Protein AF-A0A0N4XNB6-F1 (afdb_monomer_lite)

Structure (mmCIF, N/CA/C/O backbone):
data_AF-A0A0N4XNB6-F1
#
_entry.id   AF-A0A0N4XNB6-F1
#
loop_
_atom_site.group_PDB
_atom_site.id
_atom_site.type_symbol
_atom_site.label_atom_id
_atom_site.label_alt_id
_atom_site.label_comp_id
_atom_site.label_asym_id
_atom_site.label_entity_id
_atom_site.label_seq_id
_atom_site.pdbx_PDB_ins_code
_atom_site.Cartn_x
_atom_site.Cartn_y
_atom_site.Cartn_z
_atom_site.occupancy
_atom_site.B_iso_or_equiv
_atom_site.auth_seq_id
_atom_site.auth_comp_id
_atom_site.auth_asym_id
_atom_site.auth_atom_id
_atom_site.pdbx_PDB_model_num
ATOM 1 N N . MET A 1 1 ? 17.499 -12.497 -20.106 1.00 40.12 1 MET A N 1
ATOM 2 C CA . MET A 1 1 ? 17.533 -11.781 -21.395 1.00 40.12 1 MET A CA 1
ATOM 3 C C . MET A 1 1 ? 18.424 -10.561 -21.246 1.00 40.12 1 MET A C 1
ATOM 5 O O . MET A 1 1 ? 18.081 -9.644 -20.504 1.00 40.12 1 MET A O 1
ATOM 9 N N . PHE A 1 2 ? 19.604 -10.606 -21.856 1.00 38.44 2 PHE A N 1
ATOM 10 C CA . PHE A 1 2 ? 20.424 -9.421 -22.091 1.00 38.44 2 PHE A CA 1
ATOM 11 C C . PHE A 1 2 ? 19.968 -8.845 -23.435 1.00 38.44 2 PHE A C 1
ATOM 13 O O . PHE A 1 2 ? 19.863 -9.603 -24.392 1.00 38.44 2 PHE A O 1
ATOM 20 N N . PHE A 1 3 ? 19.642 -7.552 -23.489 1.00 45.00 3 PHE A N 1
ATOM 21 C CA . PHE A 1 3 ? 19.586 -6.833 -24.762 1.00 45.00 3 PHE A CA 1
ATOM 22 C C . PHE A 1 3 ? 21.042 -6.648 -25.185 1.00 45.00 3 PHE A C 1
ATOM 24 O O . PHE A 1 3 ? 21.717 -5.768 -24.649 1.00 45.00 3 PHE A O 1
ATOM 31 N N . ASP A 1 4 ? 21.546 -7.556 -26.016 1.00 40.25 4 ASP A N 1
ATOM 32 C CA . ASP A 1 4 ? 22.858 -7.435 -26.644 1.00 40.25 4 ASP A CA 1
ATOM 33 C C . ASP A 1 4 ? 22.650 -6.977 -28.088 1.00 40.25 4 ASP A C 1
ATOM 35 O O . ASP A 1 4 ? 21.715 -7.405 -28.757 1.00 40.25 4 ASP A O 1
ATOM 39 N N . CYS A 1 5 ? 23.479 -6.037 -28.520 1.00 43.03 5 CYS A N 1
ATOM 40 C CA . CYS A 1 5 ? 23.316 -5.256 -29.740 1.00 43.03 5 CYS A CA 1
ATOM 41 C C . CYS A 1 5 ? 23.762 -6.068 -30.971 1.00 43.03 5 CYS A C 1
ATOM 43 O O . CYS A 1 5 ? 24.945 -6.052 -31.313 1.00 43.03 5 CYS A O 1
ATOM 45 N N . GLN A 1 6 ? 22.843 -6.775 -31.640 1.00 42.84 6 GLN A N 1
ATOM 46 C CA . GLN A 1 6 ? 23.041 -7.304 -32.998 1.00 42.84 6 GLN A CA 1
ATOM 47 C C . GLN A 1 6 ? 21.762 -7.130 -33.829 1.00 42.84 6 GLN A C 1
ATOM 49 O O . GLN A 1 6 ? 20.936 -8.025 -33.934 1.00 42.84 6 GLN A O 1
ATOM 54 N N . MET A 1 7 ? 21.644 -5.948 -34.440 1.00 49.91 7 MET A N 1
ATOM 55 C CA . MET A 1 7 ? 20.411 -5.438 -35.042 1.00 49.91 7 MET A CA 1
ATOM 56 C C . MET A 1 7 ? 19.769 -6.353 -36.099 1.00 49.91 7 MET A C 1
ATOM 58 O O . MET A 1 7 ? 20.334 -6.565 -37.174 1.00 49.91 7 MET A O 1
ATOM 62 N N . GLY A 1 8 ? 18.531 -6.775 -35.818 1.00 49.09 8 GLY A N 1
ATOM 63 C CA . GLY A 1 8 ? 17.552 -7.324 -36.765 1.00 49.09 8 GLY A CA 1
ATOM 64 C C . GLY A 1 8 ? 16.173 -6.658 -36.598 1.00 49.09 8 GLY A C 1
ATOM 65 O O . GLY A 1 8 ? 15.861 -6.130 -35.534 1.00 49.09 8 GLY A O 1
ATOM 66 N N . GLU A 1 9 ? 15.332 -6.663 -37.640 1.00 53.72 9 GLU A N 1
ATOM 67 C CA . GLU A 1 9 ? 14.049 -5.916 -37.698 1.00 53.72 9 GLU A CA 1
ATOM 68 C C . GLU A 1 9 ? 12.970 -6.376 -36.680 1.00 53.72 9 GLU A C 1
ATOM 70 O O . GLU A 1 9 ? 12.012 -5.645 -36.398 1.00 53.72 9 GLU A O 1
ATOM 75 N N . ASP A 1 10 ? 13.164 -7.537 -36.046 1.00 62.91 10 ASP A N 1
ATOM 76 C CA . ASP A 1 10 ? 12.282 -8.128 -35.026 1.00 62.91 10 ASP A CA 1
ATOM 77 C C . ASP A 1 10 ? 12.801 -8.005 -33.581 1.00 62.91 10 ASP A C 1
ATOM 79 O O . ASP A 1 10 ? 12.253 -8.617 -32.662 1.00 62.91 10 ASP A O 1
ATOM 83 N N . GLU A 1 11 ? 13.832 -7.195 -33.333 1.00 73.00 11 GLU A N 1
ATOM 84 C CA . GLU A 1 11 ? 14.349 -7.025 -31.974 1.00 73.00 11 GLU A CA 1
ATOM 85 C C . GLU A 1 11 ? 13.431 -6.160 -31.094 1.00 73.00 11 GLU A C 1
ATOM 87 O O . GLU A 1 11 ? 12.976 -5.076 -31.474 1.00 73.00 11 GLU A O 1
ATOM 92 N N . LEU A 1 12 ? 13.175 -6.645 -29.874 1.00 81.94 12 LEU A N 1
ATOM 93 C CA . LEU A 1 12 ? 12.564 -5.856 -28.808 1.00 81.94 12 LEU A CA 1
ATOM 94 C C . LEU A 1 12 ? 13.457 -4.640 -28.531 1.00 81.94 12 LEU A C 1
ATOM 96 O O . LEU A 1 12 ? 14.658 -4.775 -28.298 1.00 81.94 12 LEU A O 1
ATOM 100 N N . THR A 1 13 ? 12.867 -3.451 -28.507 1.00 89.88 13 THR A N 1
ATOM 101 C CA . THR A 1 13 ? 13.561 -2.210 -28.136 1.00 89.88 13 THR A CA 1
ATOM 102 C C . THR A 1 13 ? 12.756 -1.464 -27.081 1.00 89.88 13 THR A C 1
ATOM 104 O O . THR A 1 13 ? 11.594 -1.787 -26.849 1.00 89.88 13 THR A O 1
ATOM 107 N N . TRP A 1 14 ? 13.334 -0.425 -26.473 1.00 92.31 14 TRP A N 1
ATOM 108 C CA . TRP A 1 14 ? 12.609 0.448 -25.538 1.00 92.31 14 TRP A CA 1
ATOM 109 C C . TRP A 1 14 ? 11.339 1.071 -26.139 1.00 92.31 14 TRP A C 1
ATOM 111 O O . TRP A 1 14 ? 10.414 1.375 -25.397 1.00 92.31 14 TRP A O 1
ATOM 121 N N . TYR A 1 15 ? 11.279 1.222 -27.466 1.00 90.69 15 TYR A N 1
ATOM 122 C CA . TYR A 1 15 ? 10.122 1.757 -28.192 1.00 90.69 15 TYR A CA 1
ATOM 123 C C . TYR A 1 15 ? 9.225 0.667 -28.805 1.00 90.69 15 TYR A C 1
ATOM 125 O O . TYR A 1 15 ? 8.182 0.980 -29.369 1.00 90.69 15 TYR A O 1
ATOM 133 N N . LYS A 1 16 ? 9.632 -0.608 -28.729 1.00 91.00 16 LYS A N 1
ATOM 134 C CA . LYS A 1 16 ? 8.942 -1.764 -29.325 1.00 91.00 16 LYS A CA 1
ATOM 135 C C . LYS A 1 16 ? 8.829 -2.890 -28.290 1.00 91.00 16 LYS A C 1
ATOM 137 O O . LYS A 1 16 ? 9.346 -3.986 -28.494 1.00 91.00 16 LYS A O 1
ATOM 142 N N . VAL A 1 17 ? 8.205 -2.588 -27.153 1.00 92.44 17 VAL A N 1
ATOM 143 C CA . VAL A 1 17 ? 7.869 -3.532 -26.075 1.00 92.44 17 VAL A CA 1
ATOM 144 C C . VAL A 1 17 ? 6.684 -2.985 -25.266 1.00 92.44 17 VAL A C 1
ATOM 146 O O . VAL A 1 17 ? 6.441 -1.779 -25.289 1.00 92.44 17 VAL A O 1
ATOM 149 N N . ASP A 1 18 ? 5.952 -3.850 -24.557 1.00 93.00 18 ASP A N 1
ATOM 150 C CA . ASP A 1 18 ? 4.869 -3.434 -23.654 1.00 93.00 18 ASP A CA 1
ATOM 151 C C . ASP A 1 18 ? 5.381 -2.423 -22.608 1.00 93.00 18 ASP A C 1
ATOM 153 O O . ASP A 1 18 ? 6.438 -2.630 -22.001 1.00 93.00 18 ASP A O 1
ATOM 157 N N . TRP A 1 19 ? 4.624 -1.348 -22.368 1.00 95.62 19 TRP A N 1
ATOM 158 C CA . TRP A 1 19 ? 5.054 -0.246 -21.498 1.00 95.62 19 TRP A CA 1
ATOM 159 C C . TRP A 1 19 ? 5.303 -0.699 -20.055 1.00 95.62 19 TRP A C 1
ATOM 161 O O . TRP A 1 19 ? 6.401 -0.483 -19.537 1.00 95.62 19 TRP A O 1
ATOM 171 N N . LEU A 1 20 ? 4.354 -1.429 -19.453 1.00 95.69 20 LEU A N 1
ATOM 172 C CA . LEU A 1 20 ? 4.536 -2.062 -18.142 1.00 95.69 20 LEU A CA 1
ATOM 173 C C . LEU A 1 20 ? 5.839 -2.871 -18.068 1.00 95.69 20 LEU A C 1
ATOM 175 O O . LEU A 1 20 ? 6.604 -2.743 -17.113 1.00 95.69 20 LEU A O 1
ATOM 179 N N . PHE A 1 21 ? 6.134 -3.680 -19.092 1.00 96.06 21 PHE A N 1
ATOM 180 C CA . PHE A 1 21 ? 7.373 -4.453 -19.121 1.00 96.06 21 PHE A CA 1
ATOM 181 C C . PHE A 1 21 ? 8.600 -3.539 -19.171 1.00 96.06 21 PHE A C 1
ATOM 183 O O . PHE A 1 21 ? 9.545 -3.774 -18.416 1.00 96.06 21 PHE A O 1
ATOM 190 N N . ALA A 1 22 ? 8.600 -2.512 -20.028 1.00 96.69 22 ALA A N 1
ATOM 191 C CA . ALA A 1 22 ? 9.713 -1.575 -20.167 1.00 96.69 22 ALA A CA 1
ATOM 192 C C . ALA A 1 22 ? 10.064 -0.904 -18.833 1.00 96.69 22 ALA A C 1
ATOM 194 O O . ALA A 1 22 ? 11.229 -0.913 -18.427 1.00 96.69 22 ALA A O 1
ATOM 195 N N . GLU A 1 23 ? 9.068 -0.370 -18.124 1.00 97.19 23 GLU A N 1
ATOM 196 C CA . GLU A 1 23 ? 9.285 0.317 -16.849 1.00 97.19 23 GLU A CA 1
ATOM 197 C C . GLU A 1 23 ? 9.785 -0.645 -15.770 1.00 97.19 23 GLU A C 1
ATOM 199 O O . GLU A 1 23 ? 10.830 -0.406 -15.155 1.00 97.19 23 GLU A O 1
ATOM 204 N N . CYS A 1 24 ? 9.115 -1.790 -15.590 1.00 97.25 24 CYS A N 1
ATOM 205 C CA . CYS A 1 24 ? 9.557 -2.819 -14.649 1.00 97.25 24 CYS A CA 1
ATOM 206 C C . CYS A 1 24 ? 10.994 -3.280 -14.955 1.00 97.25 24 CYS A C 1
ATOM 208 O O . CYS A 1 24 ? 11.811 -3.459 -14.044 1.00 97.25 24 CYS A O 1
ATOM 210 N N . TYR A 1 25 ? 11.319 -3.455 -16.239 1.00 96.88 25 TYR A N 1
ATOM 211 C CA . TYR A 1 25 ? 12.644 -3.853 -16.696 1.00 96.88 25 TYR A CA 1
ATOM 212 C C . TYR A 1 25 ? 13.700 -2.786 -16.396 1.00 96.88 25 TYR A C 1
ATOM 214 O O . TYR A 1 25 ? 14.793 -3.130 -15.937 1.00 96.88 25 TYR A O 1
ATOM 222 N N . MET A 1 26 ? 13.383 -1.505 -16.591 1.00 97.38 26 MET A N 1
ATOM 223 C CA . MET A 1 26 ? 14.273 -0.392 -16.263 1.00 97.38 26 MET A CA 1
ATOM 224 C C . MET A 1 26 ? 14.679 -0.424 -14.784 1.00 97.38 26 MET A C 1
ATOM 226 O O . MET A 1 26 ? 15.874 -0.498 -14.486 1.00 97.38 26 MET A O 1
ATOM 230 N N . TYR A 1 27 ? 13.722 -0.467 -13.849 1.00 97.06 27 TYR A N 1
ATOM 231 C CA . TYR A 1 27 ? 14.044 -0.533 -12.415 1.00 97.06 27 TYR A CA 1
ATOM 232 C C . TYR A 1 27 ? 14.820 -1.803 -12.062 1.00 97.06 27 TYR A C 1
ATOM 234 O O . TYR A 1 27 ? 15.808 -1.755 -11.323 1.00 97.06 27 TYR A O 1
ATOM 242 N N . ARG A 1 28 ? 14.465 -2.943 -12.669 1.00 96.19 28 ARG A N 1
ATOM 243 C CA . ARG A 1 28 ? 15.209 -4.194 -12.481 1.00 96.19 28 ARG A CA 1
ATOM 244 C C . ARG A 1 28 ? 16.659 -4.090 -12.960 1.00 96.19 28 ARG A C 1
ATOM 246 O O . ARG A 1 28 ? 17.533 -4.728 -12.358 1.00 96.19 28 ARG A O 1
ATOM 253 N N . ARG A 1 29 ? 16.931 -3.320 -14.020 1.00 96.19 29 ARG A N 1
ATOM 254 C CA . ARG A 1 29 ? 18.282 -3.049 -14.536 1.00 96.19 29 ARG A CA 1
ATOM 255 C C . ARG A 1 29 ? 19.076 -2.129 -13.620 1.00 96.19 29 ARG A C 1
ATOM 257 O O . ARG A 1 29 ? 20.244 -2.437 -13.390 1.00 96.19 29 ARG A O 1
ATOM 264 N N . ILE A 1 30 ? 18.460 -1.085 -13.064 1.00 94.69 30 ILE A N 1
ATOM 265 C CA . ILE A 1 30 ? 19.109 -0.191 -12.091 1.00 94.69 30 ILE A CA 1
ATOM 266 C C . ILE A 1 30 ? 19.537 -0.993 -10.854 1.00 94.69 30 ILE A C 1
ATOM 268 O O . ILE A 1 30 ? 20.723 -1.043 -10.527 1.00 94.69 30 ILE A O 1
ATOM 272 N N . VAL A 1 31 ? 18.609 -1.739 -10.248 1.00 94.31 31 VAL A N 1
ATOM 273 C CA . VAL A 1 31 ? 18.898 -2.608 -9.091 1.00 94.31 31 VAL A CA 1
ATOM 274 C C . VAL A 1 31 ? 19.903 -3.704 -9.450 1.00 94.31 31 VAL A C 1
ATOM 276 O O . VAL A 1 31 ? 20.795 -4.040 -8.677 1.00 94.31 31 VAL A O 1
ATOM 279 N N . GLY A 1 32 ? 19.817 -4.261 -10.660 1.00 94.62 32 GLY A N 1
ATOM 280 C CA . GLY A 1 32 ? 20.785 -5.240 -11.153 1.00 94.62 32 GLY A CA 1
ATOM 281 C C . GLY A 1 32 ? 22.205 -4.686 -11.303 1.00 94.62 32 GLY A C 1
ATOM 282 O O . GLY A 1 32 ? 23.162 -5.447 -11.152 1.00 94.62 32 GLY A O 1
ATOM 283 N N . ALA A 1 33 ? 22.354 -3.392 -11.593 1.00 94.62 33 ALA A N 1
ATOM 284 C CA . ALA A 1 33 ? 23.650 -2.730 -11.671 1.00 94.62 33 ALA A CA 1
ATOM 285 C C . ALA A 1 33 ? 24.249 -2.525 -10.273 1.00 94.62 33 ALA A C 1
ATOM 287 O O . ALA A 1 33 ? 25.407 -2.886 -10.055 1.00 94.62 33 ALA A O 1
ATOM 288 N N . THR A 1 34 ? 23.461 -2.037 -9.309 1.00 93.38 34 THR A N 1
ATOM 289 C CA . THR A 1 34 ? 23.930 -1.794 -7.933 1.00 93.38 34 THR A CA 1
ATOM 290 C C . THR A 1 34 ? 24.210 -3.092 -7.177 1.00 93.38 34 THR A C 1
ATOM 292 O O . THR A 1 34 ? 25.228 -3.190 -6.486 1.00 93.38 34 THR A O 1
ATOM 295 N N . ALA A 1 35 ? 23.399 -4.135 -7.388 1.00 92.44 35 ALA A N 1
ATOM 296 C CA . ALA A 1 35 ? 23.541 -5.443 -6.743 1.00 92.44 35 ALA A CA 1
ATOM 297 C C . ALA A 1 35 ? 24.873 -6.160 -7.040 1.00 92.44 35 ALA A C 1
ATOM 299 O O . ALA A 1 35 ? 25.289 -7.031 -6.273 1.00 92.44 35 ALA A O 1
ATOM 300 N N . LYS A 1 36 ? 25.544 -5.809 -8.147 1.00 92.69 36 LYS A N 1
ATOM 301 C CA . LYS A 1 36 ? 26.859 -6.352 -8.539 1.00 92.69 36 LYS A CA 1
ATOM 302 C C . LYS A 1 36 ? 28.037 -5.609 -7.910 1.00 92.69 36 LYS A C 1
ATOM 304 O O . LYS A 1 36 ? 29.176 -6.053 -8.032 1.00 92.69 36 LYS A O 1
ATOM 309 N N . THR A 1 37 ? 27.790 -4.467 -7.279 1.00 95.25 37 THR A N 1
ATOM 310 C CA . THR A 1 37 ? 28.842 -3.651 -6.672 1.00 95.25 37 THR A CA 1
ATOM 311 C C . THR A 1 37 ? 29.164 -4.129 -5.256 1.00 95.25 37 THR A C 1
ATOM 313 O O . THR A 1 37 ? 28.335 -4.735 -4.578 1.00 95.25 37 THR A O 1
ATOM 316 N N . LYS A 1 38 ? 30.372 -3.814 -4.777 1.00 94.69 38 LYS A N 1
ATOM 317 C CA . LYS A 1 38 ? 30.797 -4.138 -3.407 1.00 94.69 38 LYS A CA 1
ATOM 318 C C . LYS A 1 38 ? 30.079 -3.300 -2.341 1.00 94.69 38 LYS A C 1
ATOM 320 O O . LYS A 1 38 ? 29.819 -3.809 -1.258 1.00 94.69 38 LYS A O 1
ATOM 325 N N . TYR A 1 39 ? 29.792 -2.030 -2.637 1.00 93.81 39 TYR A N 1
ATOM 326 C CA . TYR A 1 39 ? 29.348 -1.051 -1.635 1.00 93.81 39 TYR A CA 1
ATOM 327 C C . TYR A 1 39 ? 27.894 -0.593 -1.800 1.00 93.81 39 TYR A C 1
ATOM 329 O O . TYR A 1 39 ? 27.318 -0.104 -0.838 1.00 93.81 39 TYR A O 1
ATOM 337 N N . LEU A 1 40 ? 27.284 -0.761 -2.980 1.00 94.19 40 LEU A N 1
ATOM 338 C CA . LEU A 1 40 ? 25.932 -0.258 -3.271 1.00 94.19 40 LEU A CA 1
ATOM 339 C C . LEU A 1 40 ? 24.875 -1.366 -3.338 1.00 94.19 40 LEU A C 1
ATOM 341 O O . LEU A 1 40 ? 23.745 -1.107 -3.736 1.00 94.19 40 LEU A O 1
ATOM 345 N N . LYS A 1 41 ? 25.211 -2.608 -2.964 1.00 91.50 41 LYS A N 1
ATOM 346 C CA . LYS A 1 41 ? 24.316 -3.769 -3.116 1.00 91.50 41 LYS A CA 1
ATOM 347 C C . LYS A 1 41 ? 22.960 -3.596 -2.421 1.00 91.50 41 LYS A C 1
ATOM 349 O O . LYS A 1 41 ? 21.965 -4.114 -2.912 1.00 91.50 41 LYS A O 1
ATOM 354 N N . THR A 1 42 ? 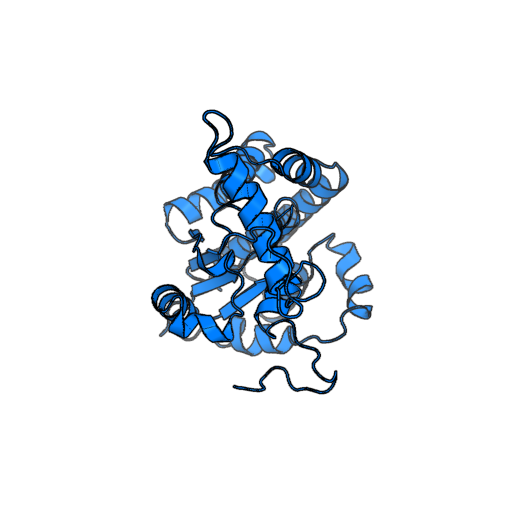22.943 -2.889 -1.296 1.00 89.31 42 THR A N 1
ATOM 355 C CA . THR A 1 42 ? 21.745 -2.588 -0.497 1.00 89.31 42 THR A CA 1
ATOM 356 C C . THR A 1 42 ? 21.438 -1.090 -0.483 1.00 89.31 42 THR A C 1
ATOM 358 O O . THR A 1 42 ? 20.702 -0.622 0.379 1.00 89.31 42 THR A O 1
ATOM 361 N N . PHE A 1 43 ? 22.070 -0.312 -1.368 1.00 92.94 43 PHE A N 1
ATOM 362 C CA . PHE A 1 43 ? 21.867 1.128 -1.408 1.00 92.94 43 PHE A CA 1
ATOM 363 C C . PHE A 1 43 ? 20.552 1.445 -2.111 1.00 92.94 43 PHE A C 1
ATOM 365 O O . PHE A 1 43 ? 20.339 1.051 -3.260 1.00 92.94 43 PHE A O 1
ATOM 372 N N . ASP A 1 44 ? 19.707 2.191 -1.416 1.00 95.19 44 ASP A N 1
ATOM 373 C CA . ASP A 1 44 ? 18.492 2.753 -1.970 1.00 95.19 44 ASP A CA 1
ATOM 374 C C . ASP A 1 44 ? 18.757 4.170 -2.485 1.00 95.19 44 ASP A C 1
ATOM 376 O O . ASP A 1 44 ? 18.903 5.124 -1.722 1.00 95.19 44 ASP A O 1
ATOM 380 N N . PHE A 1 45 ? 18.816 4.279 -3.809 1.00 94.50 45 PHE A N 1
ATOM 381 C CA . PHE A 1 45 ? 19.064 5.509 -4.562 1.00 94.50 45 PHE A CA 1
ATOM 382 C C . PHE A 1 45 ? 17.870 6.469 -4.575 1.00 94.50 45 PHE A C 1
ATOM 384 O O . PHE A 1 45 ? 18.002 7.595 -5.042 1.00 94.50 45 PHE A O 1
ATOM 391 N N . PHE A 1 46 ? 16.730 6.045 -4.036 1.00 96.94 46 PHE A N 1
ATOM 392 C CA . PHE A 1 46 ? 15.521 6.840 -3.899 1.00 96.94 46 PHE A CA 1
ATOM 393 C C . PHE A 1 46 ? 15.197 7.199 -2.448 1.00 96.94 46 PHE A C 1
ATOM 395 O O . PHE A 1 46 ? 14.184 7.838 -2.169 1.00 96.94 46 PHE A O 1
ATOM 402 N N . ARG A 1 47 ? 16.037 6.785 -1.499 1.00 96.50 47 ARG A N 1
ATOM 403 C CA . ARG A 1 47 ? 15.759 6.964 -0.075 1.00 96.50 47 ARG A CA 1
ATOM 404 C C . ARG A 1 47 ? 15.636 8.428 0.334 1.00 96.50 47 ARG A C 1
ATOM 406 O O . ARG A 1 47 ? 14.757 8.763 1.117 1.00 96.50 47 ARG A O 1
ATOM 413 N N . GLU A 1 48 ? 16.514 9.284 -0.179 1.00 97.06 48 GLU A N 1
ATOM 414 C CA . GLU A 1 48 ? 16.583 10.696 0.213 1.00 97.06 48 GLU A CA 1
ATOM 415 C C . GLU A 1 48 ? 15.266 11.425 -0.077 1.00 97.06 48 GLU A C 1
ATOM 417 O O . GLU A 1 48 ? 14.627 11.907 0.852 1.00 97.06 48 GLU A O 1
ATOM 422 N N . GLN A 1 49 ? 14.776 11.370 -1.317 1.00 96.25 49 GLN A N 1
ATOM 423 C CA . GLN A 1 49 ? 13.484 11.960 -1.694 1.00 96.25 49 GLN A CA 1
ATOM 424 C C . GLN A 1 49 ? 12.293 11.378 -0.902 1.00 96.25 49 GLN A C 1
ATOM 426 O O . GLN A 1 49 ? 11.355 12.108 -0.591 1.00 96.25 49 GLN A O 1
ATOM 431 N N . LYS A 1 50 ? 12.314 10.083 -0.533 1.00 97.00 50 LYS A N 1
ATOM 432 C CA . LYS A 1 50 ? 11.248 9.460 0.278 1.00 97.00 50 LYS A CA 1
ATOM 433 C C . LYS A 1 50 ? 11.231 10.045 1.691 1.00 97.00 50 LYS A C 1
ATOM 435 O O . LYS A 1 50 ? 10.172 10.393 2.216 1.00 97.00 50 LYS A O 1
ATOM 440 N N . ILE A 1 51 ? 12.416 10.203 2.282 1.00 96.88 51 ILE A N 1
ATOM 441 C CA . ILE A 1 51 ? 12.607 10.840 3.588 1.00 96.88 51 ILE A CA 1
ATOM 442 C C . ILE A 1 51 ? 12.203 12.315 3.532 1.00 96.88 51 ILE A C 1
ATOM 444 O O . ILE A 1 51 ? 11.516 12.787 4.436 1.00 96.88 51 ILE A O 1
ATOM 448 N N . GLU A 1 52 ? 12.597 13.044 2.490 1.00 95.50 52 GLU A N 1
ATOM 449 C CA . GLU A 1 52 ? 12.229 14.450 2.297 1.00 95.50 52 GLU A CA 1
ATOM 450 C C . GLU A 1 52 ? 10.718 14.631 2.137 1.00 95.50 52 GLU A C 1
ATOM 452 O O . GLU A 1 52 ? 10.143 15.520 2.767 1.00 95.50 52 GLU A O 1
ATOM 457 N N . GLY A 1 53 ? 10.058 13.755 1.373 1.00 92.38 53 GLY A N 1
ATOM 458 C CA . GLY A 1 53 ? 8.604 13.756 1.214 1.00 92.38 53 GLY A CA 1
ATOM 459 C C . GLY A 1 53 ? 7.881 13.640 2.557 1.00 92.38 53 GLY A C 1
ATOM 460 O O . GLY A 1 53 ? 7.016 14.462 2.866 1.00 92.38 53 GLY A O 1
ATOM 461 N N . PHE A 1 54 ? 8.300 12.687 3.397 1.00 94.12 54 PHE A N 1
ATOM 462 C CA . PHE A 1 54 ? 7.788 12.533 4.763 1.00 94.12 54 PHE A CA 1
ATOM 463 C C . PHE A 1 54 ? 8.098 13.751 5.647 1.00 94.12 54 PHE A C 1
ATOM 465 O O . PHE A 1 54 ? 7.244 14.217 6.398 1.00 94.12 54 PHE A O 1
ATOM 472 N N . ASN A 1 55 ? 9.326 14.270 5.567 1.00 93.94 55 ASN A N 1
ATOM 473 C CA . ASN A 1 55 ? 9.816 15.333 6.441 1.00 93.94 55 ASN A CA 1
ATOM 474 C C . ASN A 1 55 ? 9.439 16.747 5.994 1.00 93.94 55 ASN A C 1
ATOM 476 O O . ASN A 1 55 ? 9.722 17.700 6.731 1.00 93.94 55 ASN A O 1
ATOM 480 N N . SER A 1 56 ? 8.790 16.919 4.846 1.00 93.88 56 SER A N 1
ATOM 481 C CA . SER A 1 56 ? 8.250 18.218 4.459 1.00 93.88 56 SER A CA 1
ATOM 482 C C . SER A 1 56 ? 7.289 18.731 5.540 1.00 93.88 56 SER A C 1
ATOM 484 O O . SER A 1 56 ? 6.567 17.959 6.175 1.00 93.88 56 SER A O 1
ATOM 486 N N . GLN A 1 57 ? 7.306 20.041 5.805 1.00 91.44 57 GLN A N 1
ATOM 487 C CA . GLN A 1 57 ? 6.468 20.625 6.858 1.00 91.44 57 GLN A CA 1
ATOM 488 C C . GLN A 1 57 ? 4.988 20.304 6.624 1.00 91.44 57 GLN A C 1
ATOM 490 O O . GLN A 1 57 ? 4.306 19.843 7.536 1.00 91.44 57 GLN A O 1
ATOM 495 N N . TYR A 1 58 ? 4.538 20.482 5.380 1.00 88.44 58 TYR A N 1
ATOM 496 C CA . TYR A 1 58 ? 3.175 20.182 4.971 1.00 88.44 58 TYR A CA 1
ATOM 497 C C . TYR A 1 58 ? 2.810 18.721 5.263 1.00 88.44 58 TYR A C 1
ATOM 499 O O . TYR A 1 58 ? 1.837 18.473 5.967 1.00 88.44 58 TYR A O 1
ATOM 507 N N . ALA A 1 59 ? 3.622 17.752 4.823 1.00 90.06 59 ALA A N 1
ATOM 508 C CA . ALA A 1 59 ? 3.365 16.343 5.113 1.00 90.06 59 ALA A CA 1
ATOM 509 C C . ALA A 1 59 ? 3.316 16.048 6.616 1.00 90.06 59 ALA A C 1
ATOM 511 O O . ALA A 1 59 ? 2.413 15.352 7.075 1.00 90.06 59 ALA A O 1
ATOM 512 N N . ARG A 1 60 ? 4.255 16.591 7.401 1.00 92.25 60 ARG A N 1
ATOM 513 C CA . ARG A 1 60 ? 4.294 16.361 8.852 1.00 92.25 60 ARG A CA 1
ATOM 514 C C . ARG A 1 60 ? 3.055 16.888 9.564 1.00 92.25 60 ARG A C 1
ATOM 516 O O . ARG A 1 60 ? 2.594 16.249 10.507 1.00 92.25 60 ARG A O 1
ATOM 523 N N . GLU A 1 61 ? 2.525 18.030 9.140 1.00 91.81 61 GLU A N 1
ATOM 524 C CA . GLU A 1 61 ? 1.266 18.568 9.662 1.00 91.81 61 GLU A CA 1
ATOM 525 C C . GLU A 1 61 ? 0.093 17.649 9.300 1.00 91.81 61 GLU A C 1
ATOM 527 O O . GLU A 1 61 ? -0.652 17.239 10.188 1.00 91.81 61 GLU A O 1
ATOM 532 N N . GLN A 1 62 ? 0.018 17.193 8.046 1.00 87.75 62 GLN A N 1
ATOM 533 C CA . GLN A 1 62 ? -1.036 16.279 7.596 1.00 87.75 62 GLN A CA 1
ATOM 534 C C . GLN A 1 62 ? -1.042 14.941 8.330 1.00 87.75 62 GLN A C 1
ATOM 536 O O . GLN A 1 62 ? -2.081 14.481 8.803 1.00 87.75 62 GLN A O 1
ATOM 541 N N . ILE A 1 63 ? 0.132 14.331 8.482 1.00 92.50 63 ILE A N 1
ATOM 542 C CA . ILE A 1 63 ? 0.280 13.074 9.215 1.00 92.50 63 ILE A CA 1
ATOM 543 C C . ILE A 1 63 ? -0.128 13.278 10.678 1.00 92.50 63 ILE A C 1
ATOM 545 O O . ILE A 1 63 ? -0.847 12.453 11.240 1.00 92.50 63 ILE A O 1
ATOM 549 N N . ARG A 1 64 ? 0.293 14.384 11.305 1.00 94.38 64 ARG A N 1
ATOM 550 C CA . ARG A 1 64 ? -0.065 14.701 12.694 1.00 94.38 64 ARG A CA 1
ATOM 551 C C . ARG A 1 64 ? -1.579 14.796 12.871 1.00 94.38 64 ARG A C 1
ATOM 553 O O . ARG A 1 64 ? -2.110 14.230 13.829 1.00 94.38 64 ARG A O 1
ATOM 560 N N . ASP A 1 65 ? -2.258 15.491 11.967 1.00 91.31 65 ASP A N 1
ATOM 561 C CA . ASP A 1 65 ? -3.705 15.686 12.032 1.00 91.31 65 ASP A CA 1
ATOM 562 C C . ASP A 1 65 ? -4.463 14.389 11.743 1.00 91.31 65 ASP A C 1
ATOM 564 O O . ASP A 1 65 ? -5.404 14.064 12.469 1.00 91.31 65 ASP A O 1
ATOM 568 N N . GLY A 1 66 ? -3.989 13.581 10.791 1.00 90.75 66 GLY A N 1
ATOM 569 C CA . GLY A 1 66 ? -4.508 12.236 10.536 1.00 90.75 66 GLY A CA 1
ATOM 570 C C . GLY A 1 66 ? -4.397 11.314 11.755 1.00 90.75 66 GLY A C 1
ATOM 571 O O . GLY A 1 66 ? -5.376 10.665 12.130 1.00 90.75 66 GLY A O 1
ATOM 572 N N . ILE A 1 67 ? -3.243 11.304 12.439 1.00 94.00 67 ILE A N 1
ATOM 573 C CA . ILE A 1 67 ? -3.064 10.526 13.676 1.00 94.00 67 ILE A CA 1
ATOM 574 C C . ILE A 1 67 ? -4.030 11.025 14.758 1.00 94.00 67 ILE A C 1
ATOM 576 O O . ILE A 1 67 ? -4.714 10.220 15.390 1.00 94.00 67 ILE A O 1
ATOM 580 N N . ARG A 1 68 ? -4.115 12.343 14.984 1.00 93.12 68 ARG A N 1
ATOM 581 C CA . ARG A 1 68 ? -5.017 12.920 15.997 1.00 93.12 68 ARG A CA 1
ATOM 582 C C . ARG A 1 68 ? -6.475 12.589 15.720 1.00 93.12 68 ARG A C 1
ATOM 584 O O . ARG A 1 68 ? -7.190 12.215 16.647 1.00 93.12 68 ARG A O 1
ATOM 591 N N . TYR A 1 69 ? -6.895 12.704 14.466 1.00 90.12 69 TYR A N 1
ATOM 592 C CA . TYR A 1 69 ? -8.241 12.354 14.044 1.00 90.12 69 TYR A CA 1
ATOM 593 C C . TYR A 1 69 ? -8.534 10.887 14.322 1.00 90.12 69 TYR A C 1
ATOM 595 O O . TYR A 1 69 ? -9.492 10.604 15.034 1.00 90.12 69 TYR A O 1
ATOM 603 N N . MET A 1 70 ? -7.670 9.971 13.867 1.00 91.31 70 MET A N 1
ATOM 604 C CA . MET A 1 70 ? -7.822 8.537 14.122 1.00 91.31 70 MET A CA 1
ATOM 605 C C . MET A 1 70 ? -7.932 8.243 15.623 1.00 91.31 70 MET A C 1
ATOM 607 O O . MET A 1 70 ? -8.859 7.555 16.046 1.00 91.31 70 MET A O 1
ATOM 611 N N . LEU A 1 71 ? -7.060 8.827 16.451 1.00 91.38 71 LEU A N 1
ATOM 612 C CA . LEU A 1 71 ? -7.109 8.650 17.905 1.00 91.38 71 LEU A CA 1
ATOM 613 C C . LEU A 1 71 ? -8.406 9.189 18.532 1.00 91.38 71 LEU A C 1
ATOM 615 O O . LEU A 1 71 ? -8.894 8.611 19.504 1.00 91.38 71 LEU A O 1
ATOM 619 N N . ALA A 1 72 ? -8.968 10.272 17.990 1.00 89.12 72 ALA A N 1
ATOM 620 C CA . ALA A 1 72 ? -10.220 10.854 18.465 1.00 89.12 72 ALA A CA 1
ATOM 621 C C . ALA A 1 72 ? -11.446 10.006 18.087 1.00 89.12 72 ALA A C 1
ATOM 623 O O . ALA A 1 72 ? -12.376 9.892 18.886 1.00 89.12 72 ALA A O 1
ATOM 624 N N . VAL A 1 73 ? -11.447 9.396 16.897 1.00 86.44 73 VAL A N 1
ATOM 625 C CA . VAL A 1 73 ? -12.597 8.639 16.368 1.00 86.44 73 VAL A CA 1
ATOM 626 C C . VAL A 1 73 ? -12.539 7.143 16.665 1.00 86.44 73 VAL A C 1
ATOM 628 O O . VAL A 1 73 ? -13.561 6.472 16.586 1.00 86.44 73 VAL A O 1
ATOM 631 N N . ALA A 1 74 ? -11.393 6.592 17.064 1.00 76.62 74 ALA A N 1
ATOM 632 C CA . ALA A 1 74 ? -11.233 5.163 17.344 1.00 76.62 74 ALA A CA 1
ATOM 633 C C . ALA A 1 74 ? -11.807 4.719 18.716 1.00 76.62 74 ALA A C 1
ATOM 635 O O . ALA A 1 74 ? -11.246 3.857 19.400 1.00 76.62 74 ALA A O 1
ATOM 636 N N . GLN A 1 75 ? -12.929 5.317 19.127 1.00 78.31 75 GLN A N 1
ATOM 637 C CA . GLN A 1 75 ? -13.752 4.915 20.273 1.00 78.31 75 GLN A CA 1
ATOM 638 C C . GLN A 1 75 ? -15.020 4.191 19.787 1.00 78.31 75 GLN A C 1
ATOM 640 O O . GLN A 1 75 ? -15.205 3.998 18.592 1.00 78.31 75 GLN A O 1
ATOM 645 N N . LYS A 1 76 ? -15.905 3.752 20.696 1.00 66.25 76 LYS A N 1
ATOM 646 C CA . LYS A 1 76 ? -17.186 3.139 20.297 1.00 66.25 76 LYS A CA 1
ATOM 647 C C . LYS A 1 76 ? -18.039 4.156 19.530 1.00 66.25 76 LYS A C 1
ATOM 649 O O . LYS A 1 76 ? -18.664 5.017 20.145 1.00 66.25 76 LYS A O 1
ATOM 654 N N . LEU A 1 77 ? -18.065 4.025 18.210 1.00 74.12 77 LEU A N 1
ATOM 655 C CA . LEU A 1 77 ? -18.886 4.819 17.306 1.00 74.12 77 LEU A CA 1
ATOM 656 C C . LEU A 1 77 ? -20.241 4.145 17.066 1.00 74.12 77 LEU A C 1
ATOM 658 O O . LEU A 1 77 ? -20.409 2.937 17.239 1.00 74.12 77 LEU A O 1
ATOM 662 N N . THR A 1 78 ? -21.225 4.937 16.649 1.00 83.62 78 THR A N 1
ATOM 663 C CA . THR A 1 78 ? -22.407 4.392 15.967 1.00 83.62 78 THR A CA 1
ATOM 664 C C . THR A 1 78 ? -22.023 3.909 14.564 1.00 83.62 78 THR A C 1
ATOM 666 O O . THR A 1 78 ? -21.057 4.398 13.984 1.00 83.62 78 THR A O 1
ATOM 669 N N . VAL A 1 79 ? -22.814 3.004 13.975 1.00 81.50 79 VAL A N 1
ATOM 670 C CA . VAL A 1 79 ? -22.581 2.489 12.606 1.00 81.50 79 VAL A CA 1
ATOM 671 C C . VAL A 1 79 ? -22.443 3.618 11.575 1.00 81.50 79 VAL A C 1
ATOM 673 O O . VAL A 1 79 ? -21.593 3.557 10.693 1.00 81.50 79 VAL A O 1
ATOM 676 N N . GLN A 1 80 ? -23.248 4.676 11.706 1.00 83.50 80 GLN A N 1
ATOM 677 C CA . GLN A 1 80 ? -23.197 5.826 10.802 1.00 83.50 80 GLN A CA 1
ATOM 678 C C . GLN A 1 80 ? -21.874 6.599 10.925 1.00 83.50 80 GLN A C 1
ATOM 680 O O . GLN A 1 80 ? -21.251 6.920 9.918 1.00 83.50 80 GLN A O 1
ATOM 685 N N . GLN A 1 81 ? -21.412 6.846 12.153 1.00 83.94 81 GLN A N 1
ATOM 686 C CA . GLN A 1 81 ? -20.135 7.521 12.405 1.00 83.94 81 GLN A CA 1
ATOM 687 C C . GLN A 1 81 ? -18.938 6.673 11.962 1.00 83.94 81 GLN A C 1
ATOM 689 O O . GLN A 1 81 ? -17.934 7.216 11.510 1.00 83.94 81 GLN A O 1
ATOM 694 N N . GLU A 1 82 ? -19.030 5.349 12.081 1.00 84.81 82 GLU A N 1
ATOM 695 C CA . GLU A 1 82 ? -18.009 4.424 11.588 1.00 84.81 82 GLU A CA 1
ATOM 696 C C . GLU A 1 82 ? -17.914 4.470 10.059 1.00 84.81 82 GLU A C 1
ATOM 698 O O . GLU A 1 82 ? -16.818 4.610 9.523 1.00 84.81 82 GLU A O 1
ATOM 703 N N . LYS A 1 83 ? -19.055 4.466 9.355 1.00 84.69 83 LYS A N 1
ATOM 704 C CA . LYS A 1 83 ? -19.101 4.643 7.896 1.00 84.69 83 LYS A CA 1
ATOM 705 C C . LYS A 1 83 ? -18.463 5.965 7.467 1.00 84.69 83 LYS A C 1
ATOM 707 O O . LYS A 1 83 ? -17.591 5.957 6.608 1.00 84.69 83 LYS A O 1
ATOM 712 N N . GLU A 1 84 ? -18.840 7.075 8.097 1.00 84.19 84 GLU A N 1
ATOM 713 C CA . GLU A 1 84 ? -18.261 8.393 7.800 1.00 84.19 84 GLU A CA 1
ATOM 714 C C . GLU A 1 84 ? -16.750 8.427 8.061 1.00 84.19 84 GLU A C 1
ATOM 716 O O . GLU A 1 84 ? -15.991 8.986 7.274 1.00 84.19 84 GLU A O 1
ATOM 721 N N . THR A 1 85 ? -16.299 7.781 9.137 1.00 86.25 85 THR A N 1
ATOM 722 C CA . THR A 1 85 ? -14.878 7.700 9.485 1.00 86.25 85 THR A CA 1
ATOM 723 C C . THR A 1 85 ? -14.096 6.873 8.466 1.00 86.25 85 THR A C 1
ATOM 725 O O . THR A 1 85 ? -13.030 7.296 8.023 1.00 86.25 85 THR A O 1
ATOM 728 N N . LEU A 1 86 ? -14.624 5.714 8.063 1.00 87.00 86 LEU A N 1
ATOM 729 C CA . LEU A 1 86 ? -14.040 4.878 7.014 1.00 87.00 86 LEU A CA 1
ATOM 730 C C . LEU A 1 86 ? -13.958 5.640 5.692 1.00 87.00 86 LEU A C 1
ATOM 732 O O . LEU A 1 86 ? -12.929 5.581 5.028 1.00 87.00 86 LEU A O 1
ATOM 736 N N . GLU A 1 87 ? -15.002 6.390 5.330 1.00 83.88 87 GLU A N 1
ATOM 737 C CA . GLU A 1 87 ? -14.990 7.221 4.127 1.00 83.88 87 GLU A CA 1
ATOM 738 C C . GLU A 1 87 ? -13.895 8.289 4.176 1.00 83.88 87 GLU A C 1
ATOM 740 O O . GLU A 1 87 ? -13.179 8.469 3.194 1.00 83.88 87 GLU A O 1
ATOM 745 N N . VAL A 1 88 ? -13.732 8.970 5.314 1.00 83.31 88 VAL A N 1
ATOM 746 C CA . VAL A 1 88 ? -12.676 9.974 5.498 1.00 83.31 88 VAL A CA 1
ATOM 747 C C . VAL A 1 88 ? -11.294 9.333 5.410 1.00 83.31 88 VAL A C 1
ATOM 749 O O . VAL A 1 88 ? -10.467 9.807 4.641 1.00 83.31 88 VAL A O 1
ATOM 752 N N . LEU A 1 89 ? -11.041 8.249 6.147 1.00 84.94 89 LEU A N 1
ATOM 753 C CA . LEU A 1 89 ? -9.721 7.612 6.193 1.00 84.94 89 LEU A CA 1
ATOM 754 C C . LEU A 1 89 ? -9.320 6.962 4.862 1.00 84.94 89 LEU A C 1
ATOM 756 O O . LEU A 1 89 ? -8.145 6.982 4.522 1.00 84.94 89 LEU A O 1
ATOM 760 N N . LEU A 1 90 ? -10.276 6.421 4.099 1.00 81.38 90 LEU A N 1
ATOM 761 C CA . LEU A 1 90 ? -10.012 5.816 2.787 1.00 81.38 90 LEU A CA 1
ATOM 762 C C . LEU A 1 90 ? -9.825 6.852 1.671 1.00 81.38 90 LEU A C 1
ATOM 764 O O . LEU A 1 90 ? -9.193 6.547 0.664 1.00 81.38 90 LEU A O 1
ATOM 768 N N . LYS A 1 91 ? -10.370 8.063 1.833 1.00 75.25 91 LYS A N 1
ATOM 769 C CA . LYS A 1 91 ? -10.171 9.183 0.896 1.00 75.25 91 LYS A CA 1
ATOM 770 C C . LYS A 1 91 ? -8.978 10.063 1.259 1.00 75.25 91 LYS A C 1
ATOM 772 O O . LYS A 1 91 ? -8.483 10.804 0.412 1.00 75.25 91 LYS A O 1
ATOM 777 N N . ALA A 1 92 ? -8.555 10.046 2.519 1.00 63.41 92 ALA A N 1
ATOM 778 C CA . ALA A 1 92 ? -7.485 10.892 3.015 1.00 63.41 92 ALA A CA 1
ATOM 779 C C . ALA A 1 92 ? -6.113 10.357 2.580 1.00 63.41 92 ALA A C 1
ATOM 781 O O . ALA A 1 92 ? -5.395 9.735 3.354 1.00 63.41 92 ALA A O 1
ATOM 782 N N . GLU A 1 93 ? -5.717 10.672 1.348 1.00 58.28 93 GLU A N 1
ATOM 783 C CA . GLU A 1 93 ? -4.300 10.707 0.950 1.00 58.28 93 GLU A CA 1
ATOM 784 C C . GLU A 1 93 ? -3.660 12.081 1.282 1.00 58.28 93 GLU A C 1
ATOM 786 O O . GLU A 1 93 ? -2.454 12.272 1.139 1.00 58.28 93 GLU A O 1
ATOM 791 N N . ALA A 1 94 ? -4.469 13.047 1.756 1.00 45.56 94 ALA A N 1
ATOM 792 C CA . ALA A 1 94 ? -4.127 14.424 2.148 1.00 45.56 94 ALA A CA 1
ATOM 793 C C . ALA A 1 94 ? -5.246 15.007 3.085 1.00 45.56 94 ALA A C 1
ATOM 795 O O . ALA A 1 94 ? -6.174 14.260 3.405 1.00 45.56 94 ALA A O 1
ATOM 796 N N . PRO A 1 95 ? -5.207 16.278 3.568 1.00 49.03 95 PRO A N 1
ATOM 797 C CA . PRO A 1 95 ? -5.944 16.753 4.757 1.00 49.03 95 PRO A CA 1
ATOM 798 C C . PRO A 1 95 ? -7.423 16.401 4.843 1.00 49.03 95 PRO A C 1
ATOM 800 O O . PRO A 1 95 ? -8.171 16.537 3.875 1.00 49.03 95 PRO A O 1
ATOM 803 N N . ILE A 1 96 ? -7.868 16.122 6.072 1.00 52.72 96 ILE A N 1
ATOM 804 C CA . ILE A 1 96 ? -9.268 15.860 6.449 1.00 52.72 96 ILE A CA 1
ATOM 805 C C . ILE A 1 96 ? -10.213 16.990 5.991 1.00 52.72 96 ILE A C 1
ATOM 807 O O . ILE A 1 96 ? -11.365 16.726 5.649 1.00 52.72 96 ILE A O 1
ATOM 811 N N . GLU A 1 97 ? -9.736 18.238 5.907 1.00 47.66 97 GLU A N 1
ATOM 812 C CA . GLU A 1 97 ? -10.530 19.381 5.422 1.00 47.66 97 GLU A CA 1
ATOM 813 C C . GLU A 1 97 ? -10.642 19.460 3.884 1.00 47.66 97 GLU A C 1
ATOM 815 O O . GLU A 1 97 ? -11.590 20.056 3.372 1.00 47.66 97 GLU A O 1
ATOM 820 N N . GLY A 1 98 ? -9.739 18.818 3.131 1.00 49.84 98 GLY A N 1
ATOM 821 C CA . GLY A 1 98 ? -9.731 18.811 1.661 1.00 49.84 98 GLY A CA 1
ATOM 822 C C . GLY A 1 98 ? -10.511 17.659 1.017 1.00 49.84 98 GLY A C 1
ATOM 823 O O . GLY A 1 98 ? -10.906 17.764 -0.146 1.00 49.84 98 GLY A O 1
ATOM 824 N N . ALA A 1 99 ? -10.791 16.585 1.764 1.00 53.28 99 ALA A N 1
ATOM 825 C CA . ALA A 1 99 ? -11.386 15.354 1.230 1.00 53.28 99 ALA A CA 1
ATOM 826 C C . ALA A 1 99 ? -12.730 15.581 0.504 1.00 53.28 99 ALA A C 1
ATOM 828 O O . ALA A 1 99 ? -12.990 14.967 -0.526 1.00 53.28 99 ALA A O 1
ATOM 829 N N . ARG A 1 100 ? -13.560 16.527 0.970 1.00 59.91 100 ARG A N 1
ATOM 830 C CA . ARG A 1 100 ? -14.856 16.840 0.330 1.00 59.91 100 ARG A CA 1
ATOM 831 C C . ARG A 1 100 ? -14.733 17.629 -0.973 1.00 59.91 100 ARG A C 1
ATOM 833 O O . ARG A 1 100 ? -15.614 17.535 -1.819 1.00 59.91 100 ARG A O 1
ATOM 840 N N . VAL A 1 101 ? -13.674 18.422 -1.137 1.00 63.75 101 VAL A N 1
ATOM 841 C CA . VAL A 1 101 ? -13.429 19.169 -2.386 1.00 63.75 101 VAL A CA 1
ATOM 842 C C . VAL A 1 101 ? -12.953 18.207 -3.476 1.00 63.75 101 VAL A C 1
ATOM 844 O O . VAL A 1 101 ? -13.332 18.341 -4.642 1.00 63.75 101 VAL A O 1
ATOM 847 N N . LEU A 1 102 ? -12.177 17.196 -3.077 1.00 71.94 102 LEU A N 1
ATOM 848 C CA . LEU A 1 102 ? -11.614 16.203 -3.984 1.00 71.94 102 LEU A CA 1
ATOM 849 C C . LEU A 1 102 ? -12.631 15.167 -4.480 1.00 71.94 1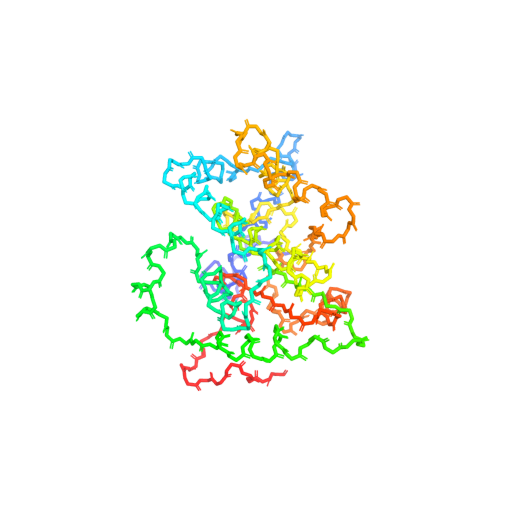02 LEU A C 1
ATOM 851 O O . LEU A 1 102 ? -12.426 14.597 -5.548 1.00 71.94 102 LEU A O 1
ATOM 855 N N . ASP A 1 103 ? -13.760 14.994 -3.784 1.00 76.75 103 ASP A N 1
ATOM 856 C CA . ASP A 1 103 ? -14.837 14.077 -4.190 1.00 76.75 103 ASP A CA 1
ATOM 857 C C . ASP A 1 103 ? -15.325 14.324 -5.626 1.00 76.75 103 ASP A C 1
ATOM 859 O O . ASP A 1 103 ? -15.677 13.380 -6.331 1.00 76.75 103 ASP A O 1
ATOM 863 N N . SER A 1 104 ? -15.299 15.579 -6.087 1.00 82.94 104 SER A N 1
ATOM 864 C CA . SER A 1 104 ? -15.699 15.945 -7.454 1.00 82.94 104 SER A CA 1
ATOM 865 C C . SER A 1 104 ? -14.775 15.399 -8.552 1.00 82.94 104 SER A C 1
ATOM 867 O O . SER A 1 104 ? -15.184 15.339 -9.711 1.00 82.94 104 SER A O 1
ATOM 869 N N . PHE A 1 105 ? -13.559 14.970 -8.201 1.00 84.88 105 PHE A N 1
ATOM 870 C CA . PHE A 1 105 ? -12.591 14.373 -9.124 1.00 84.88 105 PHE A CA 1
ATOM 871 C C . PHE A 1 105 ? -12.615 12.837 -9.109 1.00 84.88 105 PHE A C 1
ATOM 873 O O . PHE A 1 105 ? -11.939 12.209 -9.923 1.00 84.88 105 PHE A O 1
ATOM 880 N N . ILE A 1 106 ? -13.405 12.214 -8.225 1.00 86.81 106 ILE A N 1
ATOM 881 C CA . ILE A 1 106 ? -13.557 10.757 -8.181 1.00 86.81 106 ILE A CA 1
ATOM 882 C C . ILE A 1 106 ? -14.515 10.322 -9.297 1.00 86.81 106 ILE A C 1
ATOM 884 O O . ILE A 1 106 ? -15.728 10.502 -9.203 1.00 86.81 106 ILE A O 1
ATOM 888 N N . LEU A 1 107 ? -13.968 9.716 -10.354 1.00 89.31 107 LEU A N 1
ATOM 889 C CA . LEU A 1 107 ? -14.740 9.300 -11.534 1.00 89.31 107 LEU A CA 1
ATOM 890 C C . LEU A 1 107 ? -15.554 8.012 -11.318 1.00 89.31 107 LEU A C 1
ATOM 892 O O . LEU A 1 107 ? -16.575 7.810 -11.970 1.00 89.31 107 LEU A O 1
ATOM 896 N N . CYS A 1 108 ? -15.106 7.139 -10.413 1.00 88.00 108 CYS A N 1
ATOM 897 C CA . CYS A 1 108 ? -15.787 5.900 -10.043 1.00 88.00 108 CYS A CA 1
ATOM 898 C C . CYS A 1 108 ? -15.620 5.664 -8.539 1.00 88.00 108 CYS A C 1
ATOM 900 O O . CYS A 1 108 ? -14.498 5.716 -8.034 1.00 88.00 108 CYS A O 1
ATOM 902 N N . ASN A 1 109 ? -16.721 5.432 -7.818 1.00 88.88 109 ASN A N 1
ATOM 903 C CA . ASN A 1 109 ? -16.715 5.347 -6.360 1.00 88.88 109 ASN A CA 1
ATOM 904 C C . ASN A 1 109 ? -17.547 4.162 -5.845 1.00 88.88 109 ASN A C 1
ATOM 906 O O . ASN A 1 109 ? -18.748 4.286 -5.609 1.00 88.88 109 ASN A O 1
ATOM 910 N N . ASP A 1 110 ? -16.874 3.037 -5.605 1.00 89.44 110 ASP A N 1
ATOM 911 C CA . ASP A 1 110 ? -17.462 1.829 -5.008 1.00 89.44 110 ASP A CA 1
ATOM 912 C C . ASP A 1 110 ? -17.279 1.763 -3.476 1.00 89.44 110 ASP A C 1
ATOM 914 O O . ASP A 1 110 ? -17.514 0.726 -2.851 1.00 89.44 110 ASP A O 1
ATOM 918 N N . LEU A 1 111 ? -16.877 2.866 -2.835 1.00 84.62 111 LEU A N 1
ATOM 919 C CA . LEU A 1 111 ? -16.533 2.904 -1.410 1.00 84.62 111 LEU A CA 1
ATOM 920 C C . LEU A 1 111 ? -17.705 2.514 -0.506 1.00 84.62 111 LEU A C 1
ATOM 922 O O . LEU A 1 111 ? -17.540 1.722 0.420 1.00 84.62 111 LEU A O 1
ATOM 926 N N . GLY A 1 112 ? -18.908 3.012 -0.807 1.00 84.62 112 GLY A N 1
ATOM 927 C CA . GLY A 1 112 ? -20.115 2.655 -0.058 1.00 84.62 112 GLY A CA 1
ATOM 928 C C . GLY A 1 112 ? -20.405 1.153 -0.112 1.00 84.62 112 GLY A C 1
ATOM 929 O O . GLY A 1 112 ? -20.709 0.545 0.914 1.00 84.62 112 GLY A O 1
ATOM 930 N N . LEU A 1 113 ? -20.221 0.534 -1.285 1.00 84.62 113 LEU A N 1
ATOM 931 C CA . LEU A 1 113 ? -20.384 -0.910 -1.466 1.00 84.62 113 LEU A CA 1
ATOM 932 C C . LEU A 1 113 ? -19.327 -1.696 -0.691 1.00 84.62 113 LEU A C 1
ATOM 934 O O . LEU A 1 113 ? -19.668 -2.709 -0.076 1.00 84.62 113 LEU A O 1
ATOM 938 N N . ALA A 1 114 ? -18.072 -1.234 -0.697 1.00 83.62 114 ALA A N 1
ATOM 939 C CA . ALA A 1 114 ? -16.995 -1.841 0.075 1.00 83.62 114 ALA A CA 1
ATOM 940 C C . ALA A 1 114 ? -17.299 -1.786 1.579 1.00 83.62 114 ALA A C 1
ATOM 942 O O . ALA A 1 114 ? -17.236 -2.815 2.248 1.00 83.62 114 ALA A O 1
ATOM 943 N N . ILE A 1 115 ? -17.725 -0.634 2.105 1.00 82.81 115 ILE A N 1
ATOM 944 C CA . ILE A 1 115 ? -18.058 -0.481 3.528 1.00 82.81 115 ILE A CA 1
ATOM 945 C C . ILE A 1 115 ? -19.232 -1.372 3.933 1.00 82.81 115 ILE A C 1
ATOM 947 O O . ILE A 1 115 ? -19.142 -2.123 4.905 1.00 82.81 115 ILE A O 1
ATOM 951 N N . GLU A 1 116 ? -20.318 -1.345 3.166 1.00 81.44 116 GLU A N 1
ATOM 952 C CA . GLU A 1 116 ? -21.526 -2.104 3.491 1.00 81.44 116 GLU A CA 1
ATOM 953 C C . GLU A 1 116 ? -21.343 -3.613 3.333 1.00 81.44 116 GLU A C 1
ATOM 955 O O . GLU A 1 116 ? -21.924 -4.389 4.093 1.00 81.44 116 GLU A O 1
ATOM 960 N N . SER A 1 117 ? -20.558 -4.048 2.349 1.00 77.62 117 SER A N 1
ATOM 961 C CA . SER A 1 117 ? -20.363 -5.474 2.067 1.00 77.62 117 SER A CA 1
ATOM 962 C C . SER A 1 117 ? -19.275 -6.098 2.928 1.00 77.62 117 SER A C 1
ATOM 964 O O . SER A 1 117 ? -19.373 -7.278 3.257 1.00 77.62 117 SER A O 1
ATOM 966 N N . PHE A 1 118 ? -18.259 -5.318 3.291 1.00 75.56 118 PHE A N 1
ATOM 967 C CA . PHE A 1 118 ? -17.110 -5.799 4.037 1.00 75.56 118 PHE A CA 1
ATOM 968 C C . PHE A 1 118 ? -17.191 -5.401 5.507 1.00 75.56 118 PHE A C 1
ATOM 970 O O . PHE A 1 118 ? -17.508 -6.236 6.351 1.00 75.56 118 PHE A O 1
ATOM 977 N N . PHE A 1 119 ? -16.968 -4.124 5.819 1.00 73.88 119 PHE A N 1
ATOM 978 C CA . PHE A 1 119 ? -16.795 -3.666 7.199 1.00 73.88 119 PHE A CA 1
ATOM 979 C C . PHE A 1 119 ? -18.043 -3.894 8.064 1.00 73.88 119 PHE A C 1
ATOM 981 O O . PHE A 1 119 ? -17.919 -4.300 9.218 1.00 73.88 119 PHE A O 1
ATOM 988 N N . LEU A 1 120 ? -19.242 -3.734 7.492 1.00 72.00 120 LEU A N 1
ATOM 989 C CA . LEU A 1 120 ? -20.495 -3.873 8.243 1.00 72.00 120 LEU A CA 1
ATOM 990 C C . LEU A 1 120 ? -21.069 -5.300 8.261 1.00 72.00 120 LEU A C 1
ATOM 992 O O . LEU A 1 120 ? -21.666 -5.702 9.258 1.00 72.00 120 LEU A O 1
ATOM 996 N N . LYS A 1 121 ? -20.908 -6.082 7.184 1.00 67.94 121 LYS A N 1
ATOM 997 C CA . LYS A 1 121 ? -21.503 -7.433 7.071 1.00 67.94 121 LYS A CA 1
ATOM 998 C C . LYS A 1 121 ? -20.582 -8.566 7.515 1.00 67.94 121 LYS A C 1
ATOM 1000 O O . LYS A 1 121 ? -21.078 -9.626 7.878 1.00 67.94 121 LYS A O 1
ATOM 1005 N N . MET A 1 122 ? -19.264 -8.366 7.533 1.00 60.22 122 MET A N 1
ATOM 1006 C CA . MET A 1 122 ? -18.315 -9.403 7.956 1.00 60.22 122 MET A CA 1
ATOM 1007 C C . MET A 1 122 ? -18.098 -9.506 9.470 1.00 60.22 122 MET A C 1
ATOM 1009 O O . MET A 1 122 ? -17.264 -10.293 9.915 1.00 60.22 122 MET A O 1
ATOM 1013 N N . GLN A 1 123 ? -18.869 -8.786 10.289 1.00 59.16 123 GLN A N 1
ATOM 1014 C CA . GLN A 1 123 ? -18.860 -8.976 11.747 1.00 59.16 123 GLN A CA 1
ATOM 1015 C C . GLN A 1 123 ? -19.429 -10.345 12.193 1.00 59.16 123 GLN A C 1
ATOM 1017 O O . GLN A 1 123 ? -19.465 -10.639 13.391 1.00 59.16 123 GLN A O 1
ATOM 1022 N N . ASP A 1 124 ? -19.842 -11.204 11.253 1.00 56.34 124 ASP A N 1
ATOM 1023 C CA . ASP A 1 124 ? -20.299 -12.563 11.531 1.00 56.34 124 ASP A CA 1
ATOM 1024 C C . ASP A 1 124 ? -19.149 -13.482 11.989 1.00 56.34 124 ASP A C 1
ATOM 1026 O O . ASP A 1 124 ? -18.094 -13.605 11.363 1.00 56.34 124 ASP A O 1
ATOM 1030 N N . LYS A 1 125 ? -19.364 -14.140 13.132 1.00 53.75 125 LYS A N 1
ATOM 1031 C CA . LYS A 1 125 ? -18.343 -14.688 14.053 1.00 53.75 125 LYS A CA 1
ATOM 1032 C C . LYS A 1 125 ? -17.581 -15.944 13.579 1.00 53.75 125 LYS A C 1
ATOM 1034 O O . LYS A 1 125 ? -17.040 -16.669 14.411 1.00 53.75 125 LYS A O 1
ATOM 1039 N N . GLY A 1 126 ? -17.554 -16.238 12.279 1.00 57.97 126 GLY A N 1
ATOM 1040 C CA . GLY A 1 126 ? -17.024 -17.501 11.739 1.00 57.97 126 GLY A CA 1
ATOM 1041 C C . GLY A 1 126 ? -15.692 -17.413 10.988 1.00 57.97 126 GLY A C 1
ATOM 1042 O O . GLY A 1 126 ? -15.008 -18.428 10.862 1.00 57.97 126 GLY A O 1
ATOM 1043 N N . HIS A 1 127 ? -15.309 -16.233 10.493 1.00 64.81 127 HIS A N 1
ATOM 1044 C CA . HIS A 1 127 ? -14.143 -16.073 9.620 1.00 64.81 127 HIS A CA 1
ATOM 1045 C C . HIS A 1 127 ? -13.150 -15.047 10.170 1.00 64.81 127 HIS A C 1
ATOM 1047 O O . HIS A 1 127 ? -13.530 -13.976 10.646 1.00 64.81 127 HIS A O 1
ATOM 1053 N N . ARG A 1 128 ? -11.859 -15.391 10.096 1.00 76.00 128 ARG A N 1
ATOM 1054 C CA . ARG A 1 128 ? -10.756 -14.502 10.470 1.00 76.00 128 ARG A CA 1
ATOM 1055 C C . ARG A 1 128 ? -10.747 -13.300 9.527 1.00 76.00 128 ARG A C 1
ATOM 1057 O O . ARG A 1 128 ? -10.648 -13.483 8.317 1.00 76.00 128 ARG A O 1
ATOM 1064 N N . ARG A 1 129 ? -10.852 -12.088 10.079 1.00 87.75 129 ARG A N 1
ATOM 1065 C CA . ARG A 1 129 ? -10.889 -10.831 9.310 1.00 87.75 129 ARG A CA 1
ATOM 1066 C C . ARG A 1 129 ? -9.465 -10.364 9.022 1.00 87.75 129 ARG A C 1
ATOM 1068 O O . ARG A 1 129 ? -8.897 -9.595 9.799 1.00 87.75 129 ARG A O 1
ATOM 1075 N N . GLU A 1 130 ? -8.880 -10.883 7.943 1.00 91.94 130 GLU A N 1
ATOM 1076 C CA . GLU A 1 130 ? -7.569 -10.451 7.443 1.00 91.94 130 GLU A CA 1
ATOM 1077 C C . GLU A 1 130 ? -7.748 -9.407 6.333 1.00 91.94 130 GLU A C 1
ATOM 1079 O O . GLU A 1 130 ? -8.385 -9.676 5.314 1.00 91.94 130 GLU A O 1
ATOM 1084 N N . PHE A 1 131 ? -7.194 -8.213 6.536 1.00 94.38 131 PHE A N 1
ATOM 1085 C CA . PHE A 1 131 ? -7.237 -7.116 5.571 1.00 94.38 131 PHE A CA 1
ATOM 1086 C C . PHE A 1 131 ? -5.856 -6.922 4.951 1.00 94.38 131 PHE A C 1
ATOM 1088 O O . PHE A 1 131 ? -4.867 -6.761 5.664 1.00 94.38 131 PHE A O 1
ATOM 1095 N N . HIS A 1 132 ? -5.759 -6.983 3.629 1.00 97.75 132 HIS A N 1
ATOM 1096 C CA . HIS A 1 132 ? -4.485 -6.871 2.925 1.00 97.75 132 HIS A CA 1
ATOM 1097 C C . HIS A 1 132 ? -4.403 -5.528 2.201 1.00 97.75 132 HIS A C 1
ATOM 1099 O O . HIS A 1 132 ? -5.376 -5.097 1.590 1.00 97.75 132 HIS A O 1
ATOM 1105 N N . ILE A 1 133 ? -3.237 -4.889 2.239 1.00 98.25 133 ILE A N 1
ATOM 1106 C CA . ILE A 1 133 ? -2.957 -3.645 1.515 1.00 98.25 133 ILE A CA 1
ATOM 1107 C C . ILE A 1 133 ? -1.743 -3.880 0.630 1.00 98.25 133 ILE A C 1
ATOM 1109 O O . ILE A 1 133 ? -0.660 -4.152 1.140 1.00 98.25 133 ILE A O 1
ATOM 1113 N N . VAL A 1 134 ? -1.911 -3.780 -0.685 1.00 98.69 134 VAL A N 1
ATOM 1114 C CA . VAL A 1 134 ? -0.803 -3.757 -1.642 1.00 98.69 134 VAL A CA 1
ATOM 1115 C C . VAL A 1 134 ? -0.377 -2.311 -1.823 1.00 98.69 134 VAL A C 1
ATOM 1117 O O . VAL A 1 134 ? -1.109 -1.506 -2.399 1.00 98.69 134 VAL A O 1
ATOM 1120 N N . LEU A 1 135 ? 0.784 -1.997 -1.252 1.00 98.56 135 LEU A N 1
ATOM 1121 C CA . LEU A 1 135 ? 1.285 -0.641 -1.088 1.00 98.56 135 LEU A CA 1
ATOM 1122 C C . LEU A 1 135 ? 1.802 -0.057 -2.407 1.00 98.56 135 LEU A C 1
ATOM 1124 O O . LEU A 1 135 ? 2.306 -0.785 -3.276 1.00 98.56 135 LEU A O 1
ATOM 1128 N N . ASP A 1 136 ? 1.709 1.268 -2.492 1.00 97.19 136 ASP A N 1
ATOM 1129 C CA . ASP A 1 136 ? 2.328 2.098 -3.525 1.00 97.19 136 ASP A CA 1
ATOM 1130 C C . ASP A 1 136 ? 3.495 2.873 -2.907 1.00 97.19 136 ASP A C 1
ATOM 1132 O O . ASP A 1 136 ? 4.522 2.247 -2.637 1.00 97.19 136 ASP A O 1
ATOM 1136 N N . ASN A 1 137 ? 3.328 4.159 -2.574 1.00 97.44 137 ASN A N 1
ATOM 1137 C CA . ASN A 1 137 ? 4.429 5.035 -2.179 1.00 97.44 137 ASN A CA 1
ATOM 1138 C C . ASN A 1 137 ? 4.713 5.085 -0.670 1.00 97.44 137 ASN A C 1
ATOM 1140 O O . ASN A 1 137 ? 3.836 4.964 0.189 1.00 97.44 137 ASN A O 1
ATOM 1144 N N . ALA A 1 138 ? 5.983 5.320 -0.346 1.00 97.06 138 ALA A N 1
ATOM 1145 C CA . ALA A 1 138 ? 6.464 5.639 0.988 1.00 97.06 138 ALA A CA 1
ATOM 1146 C C . ALA A 1 138 ? 6.115 7.076 1.406 1.00 97.06 138 ALA A C 1
ATOM 1148 O O . ALA A 1 138 ? 5.530 7.864 0.664 1.00 97.06 138 ALA A O 1
ATOM 1149 N N . GLY A 1 139 ? 6.504 7.435 2.628 1.00 93.94 139 GLY A N 1
ATOM 1150 C CA . GLY A 1 139 ? 6.294 8.777 3.152 1.00 93.94 139 GLY A CA 1
ATOM 1151 C C . GLY A 1 139 ? 4.835 9.017 3.569 1.00 93.94 139 GLY A C 1
ATOM 1152 O O . GLY A 1 139 ? 4.312 8.217 4.349 1.00 93.94 139 GLY A O 1
ATOM 1153 N N . PRO A 1 140 ? 4.182 10.114 3.135 1.00 92.12 140 PRO A N 1
ATOM 1154 C CA . PRO A 1 140 ? 2.836 10.464 3.599 1.00 92.12 140 PRO A CA 1
ATOM 1155 C C . PRO A 1 140 ? 1.768 9.424 3.245 1.00 92.12 140 PRO A C 1
ATOM 1157 O O . PRO A 1 140 ? 0.913 9.143 4.081 1.00 92.12 140 PRO A O 1
ATOM 1160 N N . GLU A 1 141 ? 1.846 8.811 2.059 1.00 93.31 141 GLU A N 1
ATOM 1161 C CA . GLU A 1 141 ? 0.907 7.761 1.643 1.00 93.31 141 GLU A CA 1
ATOM 1162 C C . GLU A 1 141 ? 1.002 6.539 2.557 1.00 93.31 141 GLU A C 1
ATOM 1164 O O . GLU A 1 141 ? 0.003 6.142 3.154 1.00 93.31 141 GLU A O 1
ATOM 1169 N N . LEU A 1 142 ? 2.211 6.003 2.769 1.00 96.69 142 LEU A N 1
ATOM 1170 C CA . LEU A 1 142 ? 2.435 4.918 3.727 1.00 96.69 142 LEU A CA 1
ATOM 1171 C C . LEU A 1 142 ? 1.916 5.269 5.129 1.00 96.69 142 LEU A C 1
ATOM 1173 O O . LEU A 1 142 ? 1.351 4.412 5.803 1.00 96.69 142 LEU A O 1
ATOM 1177 N N . MET A 1 143 ? 2.064 6.517 5.580 1.00 96.12 143 MET A N 1
ATOM 1178 C CA . MET A 1 143 ? 1.479 6.933 6.856 1.00 96.12 143 MET A CA 1
ATOM 1179 C C . MET A 1 143 ? -0.047 6.909 6.857 1.00 96.12 143 MET A C 1
ATOM 1181 O O . MET A 1 143 ? -0.618 6.480 7.858 1.00 96.12 143 MET A O 1
ATOM 1185 N N . GLY A 1 144 ? -0.700 7.320 5.769 1.00 93.81 144 GLY A N 1
ATOM 1186 C CA . GLY A 1 144 ? -2.145 7.163 5.596 1.00 93.81 144 GLY A CA 1
ATOM 1187 C C . GLY A 1 144 ? -2.573 5.701 5.744 1.00 93.81 144 GLY A C 1
ATOM 1188 O O . GLY A 1 144 ? -3.453 5.391 6.549 1.00 93.81 144 GLY A O 1
ATOM 1189 N N . GLU A 1 145 ? -1.858 4.786 5.084 1.00 96.12 145 GLU A N 1
ATOM 1190 C CA . GLU A 1 145 ? -2.117 3.343 5.178 1.00 96.12 145 GLU A CA 1
ATOM 1191 C C . GLU A 1 145 ? -1.908 2.793 6.596 1.00 96.12 145 GLU A C 1
ATOM 1193 O O . GLU A 1 145 ? -2.680 1.957 7.064 1.00 96.12 145 GLU A O 1
ATOM 1198 N N . LEU A 1 146 ? -0.895 3.278 7.322 1.00 97.81 146 LEU A N 1
ATOM 1199 C CA . LEU A 1 146 ? -0.640 2.878 8.710 1.00 97.81 146 LEU A CA 1
ATOM 1200 C C . LEU A 1 146 ? -1.686 3.430 9.685 1.00 97.81 146 LEU A C 1
ATOM 1202 O O . LEU A 1 146 ? -2.083 2.730 10.619 1.00 97.81 146 LEU A O 1
ATOM 1206 N N . ILE A 1 147 ? -2.148 4.665 9.473 1.00 96.38 147 ILE A N 1
ATOM 1207 C CA . ILE A 1 147 ? -3.249 5.271 10.234 1.00 96.38 147 ILE A CA 1
ATOM 1208 C C . ILE A 1 147 ? -4.525 4.458 10.026 1.00 96.38 147 ILE A C 1
ATOM 1210 O O . ILE A 1 147 ? -5.194 4.099 10.998 1.00 96.38 147 ILE A O 1
ATOM 1214 N N . PHE A 1 148 ? -4.829 4.113 8.776 1.00 95.06 148 PHE A N 1
ATOM 1215 C CA . PHE A 1 148 ? -5.982 3.292 8.446 1.00 95.06 148 PHE A CA 1
ATOM 1216 C C . PHE A 1 148 ? -5.866 1.877 9.031 1.00 95.06 148 PHE A C 1
ATOM 1218 O O . PHE A 1 148 ? -6.803 1.393 9.667 1.00 95.06 148 PHE A O 1
ATOM 1225 N N . ALA A 1 149 ? -4.701 1.236 8.918 1.00 96.44 149 ALA A N 1
ATOM 1226 C CA . ALA A 1 149 ? -4.453 -0.082 9.495 1.00 96.44 149 ALA A CA 1
ATOM 1227 C C . ALA A 1 149 ? -4.653 -0.106 11.020 1.00 96.44 149 ALA A C 1
ATOM 1229 O O . ALA A 1 149 ? -5.332 -0.998 11.532 1.00 96.44 149 ALA A O 1
ATOM 1230 N N . GLU A 1 150 ? -4.114 0.873 11.759 1.00 96.75 150 GLU A N 1
ATOM 1231 C CA . GLU A 1 150 ? -4.341 0.947 13.209 1.00 96.75 150 GLU A CA 1
ATOM 1232 C C . GLU A 1 150 ? -5.809 1.227 13.535 1.00 96.75 150 GLU A C 1
ATOM 1234 O O . GLU A 1 150 ? -6.325 0.631 14.479 1.00 96.75 150 GLU A O 1
ATOM 1239 N N . TYR A 1 151 ? -6.511 2.055 12.750 1.00 94.19 151 TYR A N 1
ATOM 1240 C CA . TYR A 1 151 ? -7.949 2.259 12.932 1.00 94.19 151 TYR A CA 1
ATOM 1241 C C . TYR A 1 151 ? -8.719 0.936 12.837 1.00 94.19 151 TYR A C 1
ATOM 1243 O O . TYR A 1 151 ? -9.492 0.616 13.743 1.00 94.19 151 TYR A O 1
ATOM 1251 N N . LEU A 1 152 ? -8.469 0.136 11.793 1.00 92.69 152 LEU A N 1
ATOM 1252 C CA . LEU A 1 152 ? -9.121 -1.164 11.600 1.00 92.69 152 LEU A CA 1
ATOM 1253 C C . LEU A 1 152 ? -8.844 -2.138 12.754 1.00 92.69 152 LEU A C 1
ATOM 1255 O O . LEU A 1 152 ? -9.745 -2.854 13.197 1.00 92.69 152 LEU A O 1
ATOM 1259 N N . LEU A 1 153 ? -7.604 -2.162 13.250 1.00 94.25 153 LEU A N 1
ATOM 1260 C CA . LEU A 1 153 ? -7.185 -3.029 14.354 1.00 94.25 153 LEU A CA 1
ATOM 1261 C C . LEU A 1 153 ? -7.7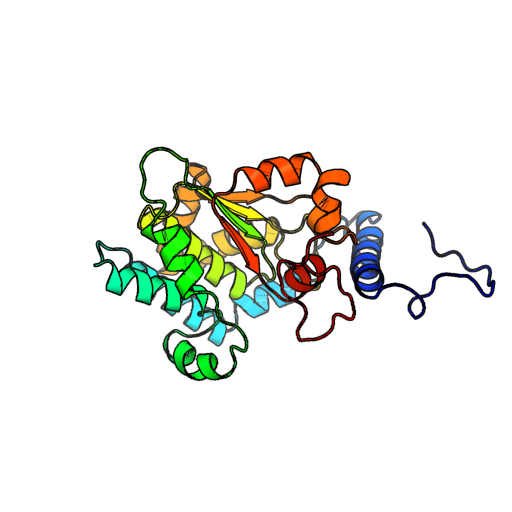20 -2.549 15.711 1.00 94.25 153 LEU A C 1
ATOM 1263 O O . LEU A 1 153 ? -8.016 -3.364 16.588 1.00 94.25 153 LEU A O 1
ATOM 1267 N N . GLN A 1 154 ? -7.844 -1.237 15.919 1.00 93.06 154 GLN A N 1
ATOM 1268 C CA . GLN A 1 154 ? -8.359 -0.659 17.160 1.00 93.06 154 GLN A CA 1
ATOM 1269 C C . GLN A 1 154 ? -9.877 -0.819 17.285 1.00 93.06 154 GLN A C 1
ATOM 1271 O O . GLN A 1 154 ? -10.365 -1.099 18.380 1.00 93.06 154 GLN A O 1
ATOM 1276 N N . THR A 1 155 ? -10.614 -0.687 16.182 1.00 89.31 155 THR A N 1
ATOM 1277 C CA . THR A 1 155 ? -12.076 -0.866 16.142 1.00 89.31 155 THR A CA 1
ATOM 1278 C C . THR A 1 155 ? -12.502 -2.326 15.961 1.00 89.31 155 THR A C 1
ATOM 1280 O O . THR A 1 155 ? -13.693 -2.624 15.984 1.00 89.31 155 THR A O 1
ATOM 1283 N N . ASN A 1 156 ? -11.542 -3.256 15.849 1.00 89.00 156 ASN A N 1
ATOM 1284 C CA . ASN A 1 156 ? -11.769 -4.692 15.639 1.00 89.00 156 ASN A CA 1
ATOM 1285 C C . ASN A 1 156 ? -12.505 -5.024 14.320 1.00 89.00 156 ASN A C 1
ATOM 1287 O O . ASN A 1 156 ? -13.075 -6.112 14.161 1.00 89.00 156 ASN A O 1
ATOM 1291 N N . LEU A 1 157 ? -12.450 -4.101 13.355 1.00 88.06 157 LEU A N 1
ATOM 1292 C CA . LEU A 1 157 ? -12.899 -4.313 11.979 1.00 88.06 157 LEU A CA 1
ATOM 1293 C C . LEU A 1 157 ? -11.998 -5.300 11.233 1.00 88.06 157 LEU A C 1
ATOM 1295 O O . LEU A 1 157 ? -12.482 -6.080 10.415 1.00 88.06 157 LEU A O 1
ATOM 1299 N N . ALA A 1 158 ? -10.710 -5.329 11.577 1.00 91.19 158 ALA A N 1
ATOM 1300 C CA . ALA A 1 158 ? -9.779 -6.375 11.181 1.00 91.19 158 ALA A CA 1
ATOM 1301 C C . ALA A 1 158 ? -9.112 -6.982 12.422 1.00 91.19 158 ALA A C 1
ATOM 1303 O O . ALA A 1 158 ? -8.815 -6.289 13.393 1.00 91.19 158 ALA A O 1
ATOM 1304 N N . GLU A 1 159 ? -8.846 -8.285 12.382 1.00 93.19 159 GLU A N 1
ATOM 1305 C CA . GLU A 1 159 ? -8.045 -8.967 13.410 1.00 93.19 159 GLU A CA 1
ATOM 1306 C C . GLU A 1 159 ? -6.552 -8.916 13.075 1.00 93.19 159 GLU A C 1
ATOM 1308 O O . GLU A 1 159 ? -5.701 -8.999 13.965 1.00 93.19 159 GLU A O 1
ATOM 1313 N N . LYS A 1 160 ? -6.251 -8.794 11.777 1.00 96.00 160 LYS A N 1
ATOM 1314 C CA . LYS A 1 160 ? -4.905 -8.738 11.225 1.00 96.00 160 LYS A CA 1
ATOM 1315 C C . LYS A 1 160 ? -4.892 -7.905 9.944 1.00 96.00 160 LYS A C 1
ATOM 1317 O O . LYS A 1 160 ? -5.769 -8.062 9.096 1.00 96.00 160 LYS A O 1
ATOM 1322 N N . VAL A 1 161 ? -3.874 -7.065 9.799 1.00 98.00 161 VAL A N 1
ATOM 1323 C CA . VAL A 1 161 ? -3.578 -6.300 8.589 1.00 98.00 161 VAL A CA 1
ATOM 1324 C C . VAL A 1 161 ? -2.236 -6.760 8.023 1.00 98.00 161 VAL A C 1
ATOM 1326 O O . VAL A 1 161 ? -1.246 -6.850 8.754 1.00 98.00 161 VAL A O 1
ATOM 1329 N N . VAL A 1 162 ? -2.197 -7.063 6.725 1.00 98.62 162 VAL A N 1
ATOM 1330 C CA . VAL A 1 162 ? -0.972 -7.443 6.008 1.00 98.62 162 VAL A CA 1
ATOM 1331 C C . VAL A 1 162 ? -0.657 -6.391 4.953 1.00 98.62 162 VAL A C 1
ATOM 1333 O O . VAL A 1 162 ? -1.423 -6.193 4.013 1.00 98.62 162 VAL A O 1
ATOM 1336 N N . LEU A 1 163 ? 0.480 -5.726 5.110 1.00 98.81 163 LEU A N 1
ATOM 1337 C CA . LEU A 1 163 ? 1.019 -4.760 4.165 1.00 98.81 163 LEU A CA 1
ATOM 1338 C C . LEU A 1 163 ? 1.959 -5.478 3.196 1.00 98.81 163 LEU A C 1
ATOM 1340 O O . LEU A 1 163 ? 2.915 -6.118 3.630 1.00 98.81 163 LEU A O 1
ATOM 1344 N N . HIS A 1 164 ? 1.698 -5.362 1.900 1.00 98.81 164 HIS A N 1
ATOM 1345 C CA . HIS A 1 164 ? 2.496 -5.945 0.825 1.00 98.81 164 HIS A CA 1
ATOM 1346 C C . HIS A 1 164 ? 3.317 -4.850 0.149 1.00 98.81 164 HIS A C 1
ATOM 1348 O O . HIS A 1 164 ? 2.759 -4.004 -0.550 1.00 98.81 164 HIS A O 1
ATOM 1354 N N . GLY A 1 165 ? 4.630 -4.859 0.367 1.00 98.50 165 GLY A N 1
ATOM 1355 C CA . GLY A 1 165 ? 5.580 -3.929 -0.243 1.00 98.50 165 GLY A CA 1
ATOM 1356 C C . GLY A 1 165 ? 6.519 -4.593 -1.251 1.00 98.50 165 GLY A C 1
ATOM 1357 O O . GLY A 1 165 ? 6.376 -5.766 -1.616 1.00 98.50 165 GLY A O 1
ATOM 1358 N N . LYS A 1 166 ? 7.489 -3.819 -1.734 1.00 98.38 166 LYS A N 1
ATOM 1359 C CA . LYS A 1 166 ? 8.465 -4.236 -2.745 1.00 98.38 166 LYS A CA 1
ATOM 1360 C C . LYS A 1 166 ? 9.744 -4.769 -2.078 1.00 98.38 166 LYS A C 1
ATOM 1362 O O . LYS A 1 166 ? 10.166 -4.273 -1.040 1.00 98.38 166 LYS A O 1
ATOM 1367 N N . GLU A 1 167 ? 10.377 -5.776 -2.692 1.00 95.12 167 GLU A N 1
ATOM 1368 C CA . GLU A 1 167 ? 11.625 -6.408 -2.192 1.00 95.12 167 GLU A CA 1
ATOM 1369 C C . GLU A 1 167 ? 12.833 -5.451 -2.247 1.00 95.12 167 GLU A C 1
ATOM 1371 O O . GLU A 1 167 ? 13.829 -5.648 -1.559 1.00 95.12 167 GLU A O 1
ATOM 1376 N N . TYR A 1 168 ? 12.787 -4.440 -3.115 1.00 95.56 168 TYR A N 1
ATOM 1377 C CA . TYR A 1 168 ? 13.897 -3.528 -3.380 1.00 95.56 168 TYR A CA 1
ATOM 1378 C C . TYR A 1 168 ? 13.379 -2.185 -3.920 1.00 95.56 168 TYR A C 1
ATOM 1380 O O . TYR A 1 168 ? 12.218 -2.129 -4.334 1.00 95.56 168 TYR A O 1
ATOM 1388 N N . PRO A 1 169 ? 14.222 -1.131 -3.986 1.00 97.00 169 PRO A N 1
ATOM 1389 C CA . PRO A 1 169 ? 13.832 0.177 -4.513 1.00 97.00 169 PRO A CA 1
ATOM 1390 C C . PRO A 1 169 ? 13.224 0.072 -5.910 1.00 97.00 169 PRO A C 1
ATOM 1392 O O . PRO A 1 169 ? 13.861 -0.404 -6.858 1.00 97.00 169 PRO A O 1
ATOM 1395 N N . TYR A 1 170 ? 11.975 0.495 -6.031 1.00 97.62 170 TYR A N 1
ATOM 1396 C CA . TYR A 1 170 ? 11.142 0.268 -7.202 1.00 97.62 170 TYR A CA 1
ATOM 1397 C C . TYR A 1 170 ? 10.295 1.509 -7.451 1.00 97.62 170 TYR A C 1
ATOM 1399 O O . TYR A 1 170 ? 9.934 2.181 -6.496 1.00 97.62 170 TYR A O 1
ATOM 1407 N N . PHE A 1 171 ? 10.065 1.850 -8.722 1.00 97.25 171 PHE A N 1
ATOM 1408 C CA . PHE A 1 171 ? 9.191 2.964 -9.113 1.00 97.25 171 PHE A CA 1
ATOM 1409 C C . PHE A 1 171 ? 9.369 4.251 -8.294 1.00 97.25 171 PHE A C 1
ATOM 1411 O O . PHE A 1 171 ? 8.408 4.931 -7.975 1.00 97.25 171 PHE A O 1
ATOM 1418 N N . VAL A 1 172 ? 10.631 4.623 -8.022 1.00 97.06 172 VAL A N 1
ATOM 1419 C CA . VAL A 1 172 ? 11.016 5.860 -7.317 1.00 97.06 172 VAL A CA 1
ATOM 1420 C C . VAL A 1 172 ? 10.586 5.834 -5.847 1.00 97.06 172 VAL A C 1
ATOM 1422 O O . VAL A 1 172 ? 11.434 5.749 -4.966 1.00 97.06 172 VAL A O 1
ATOM 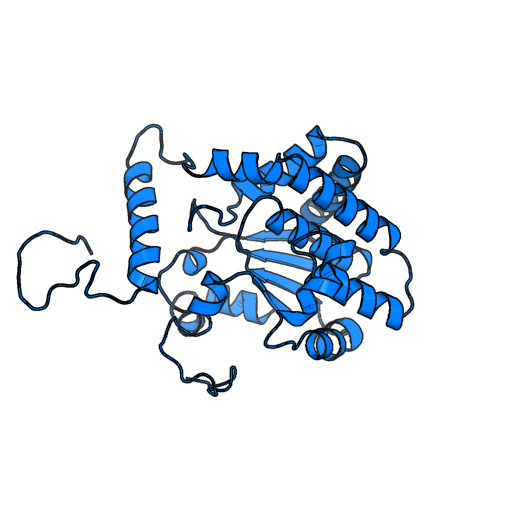1425 N N . SER A 1 173 ? 9.298 5.887 -5.558 1.00 96.88 173 SER A N 1
ATOM 1426 C CA . SER A 1 173 ? 8.765 6.063 -4.211 1.00 96.88 173 SER A CA 1
ATOM 1427 C C . SER A 1 173 ? 8.173 4.802 -3.594 1.00 96.88 173 SER A C 1
ATOM 1429 O O . SER A 1 173 ? 7.775 4.884 -2.433 1.00 96.88 173 SER A O 1
ATOM 1431 N N . ASP A 1 174 ? 8.150 3.655 -4.284 1.00 98.38 174 ASP A N 1
ATOM 1432 C CA . ASP A 1 174 ? 7.478 2.472 -3.747 1.00 98.38 174 ASP A CA 1
ATOM 1433 C C . ASP A 1 174 ? 8.047 2.012 -2.400 1.00 98.38 174 ASP A C 1
ATOM 1435 O O . ASP A 1 174 ? 9.264 1.982 -2.189 1.00 98.38 174 ASP A O 1
ATOM 1439 N N . VAL A 1 175 ? 7.147 1.571 -1.517 1.00 98.56 175 VAL A N 1
ATOM 1440 C CA . VAL A 1 175 ? 7.490 1.104 -0.169 1.00 98.56 175 VAL A CA 1
ATOM 1441 C C . VAL A 1 175 ? 8.285 -0.199 -0.208 1.00 98.56 175 VAL A C 1
ATOM 1443 O O . VAL A 1 175 ? 7.778 -1.233 -0.659 1.00 98.56 175 VAL A O 1
ATOM 1446 N N . THR A 1 176 ? 9.480 -0.190 0.380 1.00 98.62 176 THR A N 1
ATOM 1447 C CA . THR A 1 176 ? 10.215 -1.396 0.784 1.00 98.62 176 THR A CA 1
ATOM 1448 C C . THR A 1 176 ? 10.101 -1.650 2.287 1.00 98.62 176 THR A C 1
ATOM 1450 O O . THR A 1 176 ? 9.548 -0.851 3.050 1.00 98.62 176 THR A O 1
ATOM 1453 N N . LYS A 1 177 ? 10.640 -2.784 2.744 1.00 98.06 177 LYS A N 1
ATOM 1454 C CA . LYS A 1 177 ? 10.690 -3.107 4.173 1.00 98.06 177 LYS A CA 1
ATOM 1455 C C . LYS A 1 177 ? 11.471 -2.059 4.970 1.00 98.06 177 LYS A C 1
ATOM 1457 O O . LYS A 1 177 ? 11.054 -1.676 6.060 1.00 98.06 177 LYS A O 1
ATOM 1462 N N . GLU A 1 178 ? 12.578 -1.581 4.417 1.00 97.94 178 GLU A N 1
ATOM 1463 C CA . GLU A 1 178 ? 13.426 -0.563 5.030 1.00 97.94 178 GLU A CA 1
ATOM 1464 C C . GLU A 1 178 ? 12.697 0.775 5.177 1.00 97.94 178 GLU A C 1
ATOM 1466 O O . GLU A 1 178 ? 12.921 1.468 6.167 1.00 97.94 178 GLU A O 1
ATOM 1471 N N . ASP A 1 179 ? 11.810 1.129 4.240 1.00 98.56 179 ASP A N 1
ATOM 1472 C CA . ASP A 1 179 ? 10.975 2.328 4.359 1.00 98.56 179 ASP A CA 1
ATOM 1473 C C . ASP A 1 179 ? 9.978 2.194 5.506 1.00 98.56 179 ASP A C 1
ATOM 1475 O O . ASP A 1 179 ? 9.870 3.097 6.330 1.00 98.56 179 ASP A O 1
ATOM 1479 N N . PHE A 1 180 ? 9.295 1.049 5.607 1.00 98.69 180 PHE A N 1
ATOM 1480 C CA . PHE A 1 180 ? 8.373 0.764 6.707 1.00 98.69 180 PHE A CA 1
ATOM 1481 C C . PHE A 1 180 ? 9.072 0.825 8.073 1.00 98.69 180 PHE A C 1
ATOM 1483 O O . PHE A 1 180 ? 8.598 1.499 8.992 1.00 98.69 180 PHE A O 1
ATOM 1490 N N . GLU A 1 181 ? 10.230 0.174 8.207 1.00 98.38 181 GLU A N 1
ATOM 1491 C CA . GLU A 1 181 ? 11.026 0.205 9.438 1.00 98.38 181 GLU A CA 1
ATOM 1492 C C . GLU A 1 181 ? 11.554 1.612 9.745 1.00 98.38 181 GLU A C 1
ATOM 1494 O O . GLU A 1 181 ? 11.547 2.044 10.901 1.00 98.38 181 GLU A O 1
ATOM 1499 N N . TRP A 1 182 ? 11.990 2.356 8.725 1.00 98.56 182 TRP A N 1
ATOM 1500 C CA . TRP A 1 182 ? 12.414 3.743 8.885 1.00 98.56 182 TRP A CA 1
ATOM 1501 C C . TRP A 1 182 ? 11.261 4.627 9.366 1.00 98.56 182 TRP A C 1
ATOM 1503 O O . TRP A 1 182 ? 11.444 5.369 10.328 1.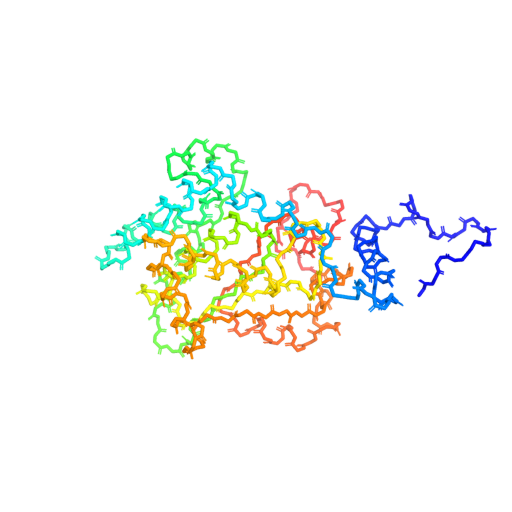00 98.56 182 TRP A O 1
ATOM 1513 N N . THR A 1 183 ? 10.070 4.499 8.775 1.00 98.44 183 THR A N 1
ATOM 1514 C CA . THR A 1 183 ? 8.877 5.251 9.175 1.00 98.44 183 THR A CA 1
ATOM 1515 C C . THR A 1 183 ? 8.529 5.006 10.641 1.00 98.44 183 THR A C 1
ATOM 1517 O O . THR A 1 183 ? 8.328 5.970 11.377 1.00 98.44 183 THR A O 1
ATOM 1520 N N . LEU A 1 184 ? 8.524 3.752 11.115 1.00 98.50 184 LEU A N 1
ATOM 1521 C CA . LEU A 1 184 ? 8.276 3.460 12.534 1.00 98.50 184 LEU A CA 1
ATOM 1522 C C . LEU A 1 184 ? 9.313 4.122 13.451 1.00 98.50 184 LEU A C 1
ATOM 1524 O O . LEU A 1 184 ? 8.949 4.758 14.442 1.00 98.50 184 LEU A O 1
ATOM 1528 N N . ASN A 1 185 ? 10.598 4.013 13.113 1.00 98.38 185 ASN A N 1
ATOM 1529 C CA . ASN A 1 185 ? 11.661 4.645 13.894 1.00 98.38 185 ASN A CA 1
ATOM 1530 C C . ASN A 1 185 ? 11.519 6.172 13.919 1.00 98.38 185 ASN A C 1
ATOM 1532 O O . ASN A 1 185 ? 11.710 6.794 14.965 1.00 98.38 185 ASN A O 1
ATOM 1536 N N . GLU A 1 186 ? 11.134 6.775 12.797 1.00 98.19 186 GLU A N 1
ATOM 1537 C CA . GLU A 1 186 ? 10.971 8.220 12.705 1.00 98.19 186 GLU A CA 1
ATOM 1538 C C . GLU A 1 186 ? 9.787 8.725 13.536 1.00 98.19 186 GLU A C 1
ATOM 1540 O O . GLU A 1 186 ? 9.907 9.739 14.224 1.00 98.19 186 GLU A O 1
ATOM 1545 N N . LEU A 1 187 ? 8.678 7.980 13.592 1.00 98.38 187 LEU A N 1
ATOM 1546 C CA . LEU A 1 187 ? 7.568 8.291 14.498 1.00 98.38 187 LEU A CA 1
ATOM 1547 C C . LEU A 1 187 ? 8.013 8.332 15.971 1.00 98.38 187 LEU A C 1
ATOM 1549 O O . LEU A 1 187 ? 7.599 9.216 16.726 1.00 98.38 187 LEU A O 1
ATOM 1553 N N . ASN A 1 188 ? 8.888 7.410 16.384 1.00 98.06 188 ASN A N 1
ATOM 1554 C CA . ASN A 1 188 ? 9.442 7.400 17.738 1.00 98.06 188 ASN A CA 1
ATOM 1555 C C . ASN A 1 188 ? 10.357 8.611 18.008 1.00 98.06 188 ASN A C 1
ATOM 1557 O O . ASN A 1 188 ? 10.293 9.212 19.091 1.00 98.06 188 ASN A O 1
ATOM 1561 N N . ASN A 1 189 ? 11.182 8.977 17.019 1.00 97.81 189 ASN A N 1
ATOM 1562 C CA . ASN A 1 189 ? 12.096 10.119 17.084 1.00 97.81 189 ASN A CA 1
ATOM 1563 C C . ASN A 1 189 ? 11.343 11.451 17.191 1.00 97.81 189 ASN A C 1
ATOM 1565 O O . ASN A 1 189 ? 11.715 12.299 18.004 1.00 97.81 189 ASN A O 1
ATOM 1569 N N . LEU A 1 190 ? 10.275 11.626 16.405 1.00 96.88 190 LEU A N 1
ATOM 1570 C CA . LEU A 1 190 ? 9.480 12.857 16.374 1.00 96.88 190 LEU A CA 1
ATOM 1571 C C . LEU A 1 190 ? 8.744 13.140 17.696 1.00 96.88 190 LEU A C 1
ATOM 1573 O O . LEU A 1 190 ? 8.530 14.306 18.033 1.00 96.88 190 LEU A O 1
ATOM 1577 N N . GLY A 1 191 ? 8.381 12.110 18.468 1.00 94.00 191 GLY A N 1
ATOM 1578 C CA . GLY A 1 191 ? 7.755 12.282 19.784 1.00 94.00 191 GLY A CA 1
ATOM 1579 C C . GLY A 1 191 ? 6.270 12.679 19.738 1.00 94.00 191 GLY A C 1
ATOM 1580 O O . GLY A 1 191 ? 5.605 12.545 18.713 1.00 94.00 191 GLY A O 1
ATOM 1581 N N . ASP A 1 192 ? 5.737 13.164 20.868 1.00 96.25 192 ASP A N 1
ATOM 1582 C CA . ASP A 1 192 ? 4.345 13.646 20.997 1.00 96.25 192 ASP A CA 1
ATOM 1583 C C . ASP A 1 192 ? 3.319 12.618 20.458 1.00 96.25 192 ASP A C 1
ATOM 1585 O O . ASP A 1 192 ? 3.403 11.430 20.781 1.00 96.25 192 ASP A O 1
ATOM 1589 N N . VAL A 1 193 ? 2.379 13.039 19.607 1.00 96.88 193 VAL A N 1
ATOM 1590 C CA . VAL A 1 193 ? 1.362 12.161 19.021 1.00 96.88 193 VAL A CA 1
ATOM 1591 C C . VAL A 1 193 ? 1.961 11.101 18.082 1.00 96.88 193 VAL A C 1
ATOM 1593 O O . VAL A 1 193 ? 1.404 10.010 17.952 1.00 96.88 193 VAL A O 1
ATOM 1596 N N . PHE A 1 194 ? 3.123 11.367 17.473 1.00 98.06 194 PHE A N 1
ATOM 1597 C CA . PHE A 1 194 ? 3.814 10.384 16.635 1.00 98.06 194 PHE A CA 1
ATOM 1598 C C . PHE A 1 194 ? 4.347 9.222 17.473 1.00 98.06 194 PHE A C 1
ATOM 1600 O O . PHE A 1 194 ? 4.218 8.072 17.060 1.00 98.06 194 PHE A O 1
ATOM 1607 N N . ARG A 1 195 ? 4.849 9.490 18.688 1.00 98.31 195 ARG A N 1
ATOM 1608 C CA . ARG A 1 195 ? 5.273 8.423 19.607 1.00 98.31 195 ARG A CA 1
ATOM 1609 C C . ARG A 1 195 ? 4.101 7.542 20.028 1.00 98.31 195 ARG A C 1
ATOM 1611 O O . ARG A 1 195 ? 4.251 6.326 20.047 1.00 98.31 195 ARG A O 1
ATOM 1618 N N . THR A 1 196 ? 2.930 8.122 20.292 1.00 98.00 196 THR A N 1
ATOM 1619 C CA . THR A 1 196 ? 1.716 7.334 20.569 1.00 98.00 196 THR A CA 1
ATOM 1620 C C . THR A 1 196 ? 1.361 6.416 19.398 1.00 98.00 196 THR A C 1
ATOM 1622 O O . THR A 1 196 ? 1.019 5.251 19.607 1.00 98.00 196 THR A O 1
ATOM 1625 N N . MET A 1 197 ? 1.473 6.909 18.160 1.00 98.00 197 MET A N 1
ATOM 1626 C CA . MET A 1 197 ? 1.259 6.086 16.967 1.00 98.00 197 MET A CA 1
ATOM 1627 C C . MET A 1 197 ? 2.313 4.977 16.839 1.00 98.00 197 MET A C 1
ATOM 1629 O O . MET A 1 197 ? 1.964 3.825 16.590 1.00 98.00 197 MET A O 1
ATOM 1633 N N . TYR A 1 198 ? 3.590 5.294 17.071 1.00 98.69 198 TYR A N 1
ATOM 1634 C CA . TYR A 1 198 ? 4.681 4.318 17.089 1.00 98.69 198 TYR A CA 1
ATOM 1635 C C . TYR A 1 198 ? 4.441 3.196 18.103 1.00 98.69 198 TYR A C 1
ATOM 1637 O O . TYR A 1 198 ? 4.589 2.027 17.756 1.00 98.69 198 TYR A O 1
ATOM 1645 N N . GLU A 1 199 ? 4.059 3.524 19.339 1.00 98.56 199 GLU A N 1
ATOM 1646 C CA . GLU A 1 199 ? 3.799 2.540 20.396 1.00 98.56 199 GLU A CA 1
ATOM 1647 C C . GLU A 1 199 ? 2.673 1.580 19.999 1.00 98.56 199 GLU A C 1
ATOM 1649 O O . GLU A 1 199 ? 2.810 0.364 20.154 1.00 98.56 199 GLU A O 1
ATOM 1654 N N . LYS A 1 200 ? 1.589 2.114 19.420 1.00 98.31 200 LYS A N 1
ATOM 1655 C CA . LYS A 1 200 ? 0.472 1.320 18.893 1.00 98.31 200 LYS A CA 1
ATOM 1656 C C . LYS A 1 200 ? 0.921 0.387 17.775 1.00 98.31 200 LYS A C 1
ATOM 1658 O O . LYS A 1 200 ? 0.780 -0.827 17.913 1.00 98.31 200 LYS A O 1
ATOM 1663 N N . LEU A 1 201 ? 1.509 0.933 16.711 1.00 98.69 201 LEU A N 1
ATOM 1664 C CA . LEU A 1 201 ? 1.964 0.154 15.557 1.00 98.69 201 LEU A CA 1
ATOM 1665 C C . LEU A 1 201 ? 2.990 -0.908 15.964 1.00 98.69 201 LEU A C 1
ATOM 1667 O O . LEU A 1 201 ? 2.863 -2.066 15.575 1.00 98.69 201 LEU A O 1
ATOM 1671 N N . SER A 1 202 ? 3.957 -0.552 16.810 1.00 98.69 202 SER A N 1
ATOM 1672 C CA . SER A 1 202 ? 4.970 -1.484 17.316 1.00 98.69 202 SER A CA 1
ATOM 1673 C C . SER A 1 202 ? 4.345 -2.614 18.126 1.00 98.69 202 SER A C 1
ATOM 1675 O O . SER A 1 202 ? 4.735 -3.771 17.971 1.00 98.69 202 SER A O 1
ATOM 1677 N N . ALA A 1 203 ? 3.337 -2.321 18.954 1.00 98.69 203 ALA A N 1
ATOM 1678 C CA . ALA A 1 203 ? 2.588 -3.357 19.652 1.00 98.69 203 ALA A CA 1
ATOM 1679 C C . ALA A 1 203 ? 1.877 -4.298 18.666 1.00 98.69 203 ALA A C 1
ATOM 1681 O O . ALA A 1 203 ? 1.977 -5.511 18.836 1.00 98.69 203 ALA A O 1
ATOM 1682 N N . ARG A 1 204 ? 1.234 -3.773 17.608 1.00 98.56 204 ARG A N 1
ATOM 1683 C CA . ARG A 1 204 ? 0.588 -4.596 16.563 1.00 98.56 204 ARG A CA 1
ATOM 1684 C C . ARG A 1 204 ? 1.575 -5.465 15.795 1.00 98.56 204 ARG A C 1
ATOM 1686 O O . ARG A 1 204 ? 1.248 -6.607 15.479 1.00 98.56 204 ARG A O 1
ATOM 1693 N N . VAL A 1 205 ? 2.764 -4.943 15.499 1.00 98.69 205 VAL A N 1
ATOM 1694 C CA . VAL A 1 205 ? 3.841 -5.710 14.859 1.00 98.69 205 VAL A CA 1
ATOM 1695 C C . VAL A 1 205 ? 4.291 -6.845 15.778 1.00 98.69 205 VAL A C 1
ATOM 1697 O O . VAL A 1 205 ? 4.325 -8.000 15.360 1.00 98.69 205 VAL A O 1
ATOM 1700 N N . ASN A 1 206 ? 4.535 -6.552 17.058 1.00 98.44 206 ASN A N 1
ATOM 1701 C CA . ASN A 1 206 ? 4.970 -7.546 18.044 1.00 98.44 206 ASN A CA 1
ATOM 1702 C C . ASN A 1 206 ? 3.920 -8.636 18.311 1.00 98.44 206 ASN A C 1
ATOM 1704 O O . ASN A 1 206 ? 4.277 -9.783 18.572 1.00 98.44 206 ASN A O 1
ATOM 1708 N N . THR A 1 207 ? 2.628 -8.304 18.235 1.00 98.00 207 THR A N 1
ATOM 1709 C CA . THR A 1 207 ? 1.524 -9.269 18.370 1.00 98.00 207 THR A CA 1
ATOM 1710 C C . THR A 1 207 ? 1.117 -9.917 17.044 1.00 98.00 207 THR A C 1
ATOM 1712 O O . THR A 1 207 ? 0.162 -10.694 17.019 1.00 98.00 207 THR A O 1
ATOM 1715 N N . ASN A 1 208 ? 1.835 -9.638 15.947 1.00 98.00 208 ASN A N 1
ATOM 1716 C CA . ASN A 1 208 ? 1.562 -10.152 14.600 1.00 98.00 208 ASN A CA 1
ATOM 1717 C C . ASN A 1 208 ? 0.153 -9.792 14.069 1.00 98.00 208 ASN A C 1
ATOM 1719 O O . ASN A 1 208 ? -0.409 -10.493 13.222 1.00 98.00 208 ASN A O 1
ATOM 1723 N N . GLN A 1 209 ? -0.421 -8.699 14.580 1.00 98.12 209 GLN A N 1
ATOM 1724 C CA . GLN A 1 209 ? -1.654 -8.089 14.082 1.00 98.12 209 GLN A CA 1
ATOM 1725 C C . GLN A 1 209 ? -1.391 -7.148 12.906 1.00 98.12 209 GLN A C 1
ATOM 1727 O O . GLN A 1 209 ? -2.262 -6.991 12.062 1.00 98.12 209 GLN A O 1
ATOM 1732 N N . LEU A 1 210 ? -0.203 -6.545 12.826 1.00 98.75 210 LEU A N 1
ATOM 1733 C CA . LEU A 1 210 ? 0.259 -5.786 11.666 1.00 98.75 210 LEU A CA 1
ATOM 1734 C C . LEU A 1 210 ? 1.512 -6.459 11.114 1.00 98.75 210 LEU A C 1
ATOM 1736 O O . LEU A 1 210 ? 2.489 -6.632 11.837 1.00 98.75 210 LEU A O 1
ATOM 1740 N N . VAL A 1 211 ? 1.487 -6.853 9.845 1.00 98.50 211 VAL A N 1
ATOM 1741 C CA . VAL A 1 211 ? 2.580 -7.613 9.230 1.00 98.50 211 VAL A CA 1
ATOM 1742 C C . VAL A 1 211 ? 3.000 -6.944 7.935 1.00 98.50 211 VAL A C 1
ATOM 1744 O O . VAL A 1 211 ? 2.172 -6.770 7.051 1.00 98.50 211 VAL A O 1
ATOM 1747 N N . PHE A 1 212 ? 4.285 -6.627 7.796 1.00 98.69 212 PHE A N 1
ATOM 1748 C CA . PHE A 1 212 ? 4.867 -6.269 6.506 1.00 98.69 212 PHE A CA 1
ATOM 1749 C C . PHE A 1 212 ? 5.375 -7.527 5.794 1.00 98.69 212 PHE A C 1
ATOM 1751 O O . PHE A 1 212 ? 6.062 -8.361 6.393 1.00 98.69 212 PHE A O 1
ATOM 1758 N N . ARG A 1 213 ? 5.048 -7.660 4.512 1.00 97.44 213 ARG A N 1
ATOM 1759 C CA . ARG A 1 213 ? 5.505 -8.721 3.617 1.00 97.44 213 ARG A CA 1
ATOM 1760 C C . ARG A 1 213 ? 6.014 -8.097 2.331 1.00 97.44 213 ARG A C 1
ATOM 1762 O O . ARG A 1 213 ? 5.356 -7.246 1.746 1.00 97.44 213 ARG A O 1
ATOM 1769 N N . ASP A 1 214 ? 7.160 -8.563 1.866 1.00 96.88 214 ASP A N 1
ATOM 1770 C CA . ASP A 1 214 ? 7.529 -8.433 0.465 1.00 96.88 214 ASP A CA 1
ATOM 1771 C C . ASP A 1 214 ? 7.281 -9.769 -0.246 1.00 96.88 214 ASP A C 1
ATOM 1773 O O . ASP A 1 214 ? 7.182 -10.835 0.367 1.00 96.88 214 ASP A O 1
ATOM 1777 N N . HIS A 1 215 ? 7.124 -9.693 -1.562 1.00 98.06 215 HIS A N 1
ATOM 1778 C CA . HIS A 1 215 ? 7.115 -10.853 -2.435 1.00 98.06 215 HIS A CA 1
ATOM 1779 C C . HIS A 1 215 ? 7.642 -10.431 -3.804 1.00 98.06 215 HIS A C 1
ATOM 1781 O O . HIS A 1 215 ? 7.269 -9.384 -4.337 1.00 98.06 215 HIS A O 1
ATOM 1787 N N . ARG A 1 216 ? 8.486 -11.265 -4.414 1.00 96.38 216 ARG A N 1
ATOM 1788 C CA . ARG A 1 216 ? 9.142 -10.954 -5.697 1.00 96.38 216 ARG A CA 1
ATOM 1789 C C . ARG A 1 216 ? 8.177 -10.629 -6.827 1.00 96.38 216 ARG A C 1
ATOM 1791 O O . ARG A 1 216 ? 8.483 -9.817 -7.691 1.00 96.38 216 ARG A O 1
ATOM 1798 N N . PHE A 1 217 ? 7.001 -11.242 -6.802 1.00 98.31 217 PHE A N 1
ATOM 1799 C CA . PHE A 1 217 ? 5.957 -10.994 -7.791 1.00 98.31 217 PHE A CA 1
ATOM 1800 C C . PHE A 1 217 ? 5.561 -9.510 -7.889 1.00 98.31 217 PHE A C 1
ATOM 1802 O O . PHE A 1 217 ? 5.285 -9.021 -8.983 1.00 98.31 217 PHE A O 1
ATOM 1809 N N . TRP A 1 218 ? 5.604 -8.757 -6.785 1.00 98.38 218 TRP A N 1
ATOM 1810 C CA . TRP A 1 218 ? 5.258 -7.334 -6.804 1.00 98.38 218 TRP A CA 1
ATOM 1811 C C . TRP A 1 218 ? 6.208 -6.501 -7.673 1.00 98.38 218 TRP A C 1
ATOM 1813 O O . TRP A 1 218 ? 5.784 -5.507 -8.262 1.00 98.38 218 TRP A O 1
ATOM 1823 N N . THR A 1 219 ? 7.459 -6.941 -7.837 1.00 97.69 219 THR A N 1
ATOM 1824 C CA . THR A 1 219 ? 8.484 -6.277 -8.660 1.00 97.69 219 THR A CA 1
ATOM 1825 C C . THR A 1 219 ? 8.721 -6.957 -10.014 1.00 97.69 219 THR A C 1
ATOM 1827 O O . THR A 1 219 ? 9.577 -6.527 -10.795 1.00 97.69 219 THR A O 1
ATOM 1830 N N . TYR A 1 220 ? 7.947 -7.997 -10.329 1.00 96.94 220 TYR A N 1
ATOM 1831 C CA . TYR A 1 220 ? 7.935 -8.653 -11.635 1.00 96.94 220 TYR A CA 1
ATOM 1832 C C . TYR A 1 220 ? 7.138 -7.849 -12.676 1.00 96.94 220 TYR A C 1
ATOM 1834 O O . TYR A 1 220 ? 6.242 -7.094 -12.300 1.00 96.94 220 TYR A O 1
ATOM 1842 N N . PRO A 1 221 ? 7.430 -7.994 -13.983 1.00 96.38 221 PRO A N 1
ATOM 1843 C CA . PRO A 1 221 ? 6.675 -7.314 -15.038 1.00 96.38 221 PRO A CA 1
ATOM 1844 C C . PRO A 1 221 ? 5.297 -7.937 -15.309 1.00 96.38 221 PRO A C 1
ATOM 1846 O O . PRO A 1 221 ? 4.516 -7.375 -16.070 1.00 96.38 221 PRO A O 1
ATOM 1849 N N . GLN A 1 222 ? 5.000 -9.112 -14.748 1.00 97.19 222 GLN A N 1
ATOM 1850 C CA . GLN A 1 222 ? 3.747 -9.810 -15.009 1.00 97.19 222 GLN A CA 1
ATOM 1851 C C . GLN A 1 222 ? 2.530 -9.053 -14.448 1.00 97.19 222 GLN A C 1
ATOM 1853 O O . GLN A 1 222 ? 2.577 -8.562 -13.314 1.00 97.19 222 GLN A O 1
ATOM 1858 N N . PRO A 1 223 ? 1.416 -9.015 -15.202 1.00 96.81 223 PRO A N 1
ATOM 1859 C CA . PRO A 1 223 ? 0.141 -8.539 -14.684 1.00 96.81 223 PRO A CA 1
ATOM 1860 C C . PRO A 1 223 ? -0.446 -9.523 -13.662 1.00 96.81 223 PRO A C 1
ATOM 1862 O O . PRO A 1 223 ? -0.090 -10.703 -13.621 1.00 96.81 223 PRO A O 1
ATOM 1865 N N . TYR A 1 224 ? -1.386 -9.059 -12.838 1.00 97.25 224 TYR A N 1
ATOM 1866 C CA . TYR A 1 224 ? -1.901 -9.837 -11.703 1.00 97.25 224 TYR A CA 1
ATOM 1867 C C . TYR A 1 224 ? -2.749 -11.045 -12.106 1.00 97.25 224 TYR A C 1
ATOM 1869 O O . TYR A 1 224 ? -2.835 -12.002 -11.337 1.00 97.25 224 TYR A O 1
ATOM 1877 N N . CYS A 1 225 ? -3.284 -11.079 -13.331 1.00 95.25 225 CYS A N 1
ATOM 1878 C CA . CYS A 1 225 ? -3.942 -12.274 -13.866 1.00 95.25 225 CYS A CA 1
ATOM 1879 C C . CYS A 1 225 ? -2.996 -13.486 -13.981 1.00 95.25 225 CYS A C 1
ATOM 1881 O O . CYS A 1 225 ? -3.455 -14.621 -13.896 1.00 95.25 225 CYS A O 1
ATOM 1883 N N . GLU A 1 226 ? -1.679 -13.270 -14.080 1.00 96.62 226 GLU A N 1
ATOM 1884 C CA . GLU A 1 226 ? -0.675 -14.344 -14.126 1.00 96.62 226 GLU A CA 1
ATOM 1885 C C . GLU A 1 226 ? -0.230 -14.821 -12.735 1.00 96.62 226 GLU A C 1
ATOM 1887 O O . GLU A 1 226 ? 0.489 -15.817 -12.622 1.00 96.62 226 GLU A O 1
ATOM 1892 N N . MET A 1 227 ? -0.649 -14.144 -11.657 1.00 97.81 227 MET A N 1
ATOM 1893 C CA . MET A 1 227 ? -0.170 -14.418 -10.296 1.00 97.81 227 MET A CA 1
ATOM 1894 C C . MET A 1 227 ? -0.401 -15.870 -9.882 1.00 97.81 227 MET A C 1
ATOM 1896 O O . MET A 1 227 ? 0.496 -16.496 -9.332 1.00 97.81 227 MET A O 1
ATOM 1900 N N . ARG A 1 228 ? -1.565 -16.443 -10.210 1.00 97.00 228 ARG A N 1
ATOM 1901 C CA . ARG A 1 228 ? -1.890 -17.841 -9.888 1.00 97.00 228 ARG A CA 1
ATOM 1902 C C . ARG A 1 228 ? -0.875 -18.834 -10.468 1.00 97.00 228 ARG A C 1
ATOM 1904 O O . ARG A 1 228 ? -0.617 -19.858 -9.845 1.00 97.00 228 ARG A O 1
ATOM 1911 N N . ASN A 1 229 ? -0.320 -18.540 -11.642 1.00 97.44 229 ASN A N 1
ATOM 1912 C CA . ASN A 1 229 ? 0.624 -19.419 -12.331 1.00 97.44 229 ASN A CA 1
ATOM 1913 C C . ASN A 1 229 ? 2.070 -19.147 -11.900 1.00 97.44 229 ASN A C 1
ATOM 1915 O O . ASN A 1 229 ? 2.856 -20.076 -11.739 1.00 97.44 229 ASN A O 1
ATOM 1919 N N . VAL A 1 230 ? 2.425 -17.870 -11.731 1.00 97.38 230 VAL A N 1
ATOM 1920 C CA . VAL A 1 230 ? 3.809 -17.422 -11.504 1.00 97.38 230 VAL A CA 1
ATOM 1921 C C . VAL A 1 230 ? 4.186 -17.399 -10.020 1.00 97.38 230 VAL A C 1
ATOM 1923 O O . VAL A 1 230 ? 5.340 -17.641 -9.680 1.00 97.38 230 VAL A O 1
ATOM 1926 N N . ALA A 1 231 ? 3.225 -17.107 -9.147 1.00 98.19 231 ALA A N 1
ATOM 1927 C CA . ALA A 1 231 ? 3.377 -17.000 -7.697 1.00 98.19 231 ALA A CA 1
ATOM 1928 C C . ALA A 1 231 ? 2.167 -17.646 -6.985 1.00 98.19 231 ALA A C 1
ATOM 1930 O O . ALA A 1 231 ? 1.363 -16.948 -6.354 1.00 98.19 231 ALA A O 1
ATOM 1931 N N . PRO A 1 232 ? 1.975 -18.973 -7.133 1.00 98.12 232 PRO A N 1
ATOM 1932 C CA . PRO A 1 232 ? 0.812 -19.676 -6.587 1.00 98.12 232 PRO A CA 1
ATOM 1933 C C . PRO A 1 232 ? 0.715 -19.588 -5.058 1.00 98.12 232 PRO A C 1
ATOM 1935 O O . PRO A 1 232 ? -0.385 -19.608 -4.510 1.00 98.12 232 PRO A O 1
ATOM 1938 N N . ASP A 1 233 ? 1.848 -19.472 -4.371 1.00 98.12 233 ASP A N 1
ATOM 1939 C CA . ASP A 1 233 ? 1.948 -19.257 -2.930 1.00 98.12 233 ASP A CA 1
ATOM 1940 C C . ASP A 1 233 ? 1.386 -17.891 -2.520 1.00 98.12 233 ASP A C 1
ATOM 1942 O O . ASP A 1 233 ? 0.496 -17.838 -1.669 1.00 98.12 233 ASP A O 1
ATOM 1946 N N . LEU A 1 234 ? 1.800 -16.812 -3.195 1.00 98.06 234 LEU A N 1
ATOM 1947 C CA . LEU A 1 234 ? 1.225 -15.481 -2.983 1.00 98.06 234 LEU A CA 1
ATOM 1948 C C . LEU A 1 234 ? -0.272 -15.469 -3.313 1.00 98.06 234 LEU A C 1
ATOM 1950 O O . LEU A 1 234 ? -1.070 -14.926 -2.554 1.00 98.06 234 LEU A O 1
ATOM 1954 N N . TYR A 1 235 ? -0.679 -16.098 -4.418 1.00 98.06 235 TYR A N 1
ATOM 1955 C CA . TYR A 1 235 ? -2.092 -16.184 -4.786 1.00 98.06 235 TYR A CA 1
ATOM 1956 C C . TYR A 1 235 ? -2.919 -16.910 -3.713 1.00 98.06 235 TYR A C 1
ATOM 1958 O O . TYR A 1 235 ? -4.026 -16.480 -3.382 1.00 98.06 235 TYR A O 1
ATOM 1966 N N . SER A 1 236 ? -2.382 -17.994 -3.145 1.00 96.56 236 SER A N 1
ATOM 1967 C CA . SER A 1 236 ? -3.016 -18.722 -2.044 1.00 96.56 236 SER A CA 1
ATOM 1968 C C . SER A 1 236 ? -3.102 -17.874 -0.778 1.00 96.56 236 SER A C 1
ATOM 1970 O O . SER A 1 236 ? -4.130 -17.911 -0.109 1.00 96.56 236 SER A O 1
ATOM 1972 N N . GLU A 1 237 ? -2.061 -17.108 -0.449 1.00 94.94 237 GLU A N 1
ATOM 1973 C CA . GLU A 1 237 ? -2.068 -16.186 0.690 1.00 94.94 237 GLU A CA 1
ATOM 1974 C C . GLU A 1 237 ? -3.133 -15.097 0.515 1.00 94.94 237 GLU A C 1
ATOM 1976 O O . GLU A 1 237 ? -3.967 -14.898 1.396 1.00 94.94 237 GLU A O 1
ATOM 1981 N N . LEU A 1 238 ? -3.160 -14.431 -0.641 1.00 96.19 238 LEU A N 1
ATOM 1982 C CA . LEU A 1 238 ? -4.150 -13.398 -0.944 1.00 96.19 238 LEU A CA 1
ATOM 1983 C C . LEU A 1 238 ? -5.580 -13.951 -0.961 1.00 96.19 238 LEU A C 1
ATOM 1985 O O . LEU A 1 238 ? -6.506 -13.249 -0.574 1.00 96.19 238 LEU A O 1
ATOM 1989 N N . SER A 1 239 ? -5.771 -15.217 -1.340 1.00 94.19 239 SER A N 1
ATOM 1990 C CA . SER A 1 239 ? -7.089 -15.871 -1.312 1.00 94.19 239 SER A CA 1
ATOM 1991 C C . SER A 1 239 ? -7.637 -16.080 0.107 1.00 94.19 239 SER A C 1
ATOM 1993 O O . SER A 1 239 ? -8.833 -16.321 0.260 1.00 94.19 239 SER A O 1
ATOM 1995 N N . MET A 1 240 ? -6.787 -15.997 1.137 1.00 90.06 240 MET A N 1
ATOM 1996 C CA . MET A 1 240 ? -7.207 -16.028 2.543 1.00 90.06 240 MET A CA 1
ATOM 1997 C C . MET A 1 240 ? -7.630 -14.649 3.060 1.00 90.06 240 MET A C 1
ATOM 1999 O O . MET A 1 240 ? -8.286 -14.567 4.101 1.00 90.06 240 MET A O 1
ATOM 2003 N N . ALA A 1 241 ? -7.256 -13.575 2.358 1.00 92.56 241 ALA A N 1
ATOM 2004 C CA . ALA A 1 241 ? -7.640 -12.225 2.725 1.00 92.56 241 ALA A CA 1
ATOM 2005 C C . ALA A 1 241 ? -9.149 -12.056 2.568 1.00 92.56 241 ALA A C 1
ATOM 2007 O O . ALA A 1 241 ? -9.762 -12.480 1.589 1.00 92.56 241 ALA A O 1
ATOM 2008 N N . SER A 1 242 ? -9.749 -11.389 3.540 1.00 89.94 242 SER A N 1
ATOM 2009 C CA . SER A 1 242 ? -11.161 -11.054 3.493 1.00 89.94 242 SER A CA 1
ATOM 2010 C C . SER A 1 242 ? -11.422 -9.885 2.530 1.00 89.94 242 SER A C 1
ATOM 2012 O O . SER A 1 242 ? -12.447 -9.851 1.853 1.00 89.94 242 SER A O 1
ATOM 2014 N N . LEU A 1 243 ? -10.483 -8.937 2.459 1.00 91.19 243 LEU A N 1
ATOM 2015 C CA . LEU A 1 243 ? -10.459 -7.844 1.489 1.00 91.19 243 LEU A CA 1
ATOM 2016 C C . LEU A 1 243 ? -9.007 -7.466 1.198 1.00 91.19 243 LEU A C 1
ATOM 2018 O O . LEU A 1 243 ? -8.161 -7.481 2.094 1.00 91.19 243 LEU A O 1
ATOM 2022 N N . ILE A 1 244 ? -8.737 -7.138 -0.063 1.00 95.12 244 ILE A N 1
ATOM 2023 C CA . ILE A 1 244 ? -7.438 -6.668 -0.535 1.00 95.12 244 ILE A CA 1
ATOM 2024 C C . ILE A 1 244 ? -7.644 -5.284 -1.138 1.00 95.12 244 ILE A C 1
ATOM 2026 O O . ILE A 1 244 ? -8.421 -5.125 -2.080 1.00 95.12 244 ILE A O 1
ATOM 2030 N N . MET A 1 245 ? -6.941 -4.298 -0.601 1.00 95.56 245 MET A N 1
ATOM 2031 C CA . MET A 1 245 ? -6.872 -2.950 -1.139 1.00 95.56 245 MET A CA 1
ATOM 2032 C C . MET A 1 245 ? -5.589 -2.801 -1.954 1.00 95.56 245 MET A C 1
ATOM 2034 O O . MET A 1 245 ? -4.503 -3.092 -1.464 1.00 95.56 245 MET A O 1
ATOM 2038 N N . PHE A 1 246 ? -5.713 -2.350 -3.197 1.00 97.50 246 PHE A N 1
ATOM 2039 C CA . PHE A 1 246 ? -4.587 -2.069 -4.082 1.00 97.50 246 PHE A CA 1
ATOM 2040 C C . PHE A 1 246 ? -4.439 -0.554 -4.212 1.00 97.50 246 PHE A C 1
ATOM 2042 O O . PHE A 1 246 ? -5.376 0.101 -4.666 1.00 97.50 246 PHE A O 1
ATOM 2049 N N . LYS A 1 247 ? -3.299 0.006 -3.793 1.00 96.44 247 LYS A N 1
ATOM 2050 C CA . LYS A 1 247 ? -3.054 1.456 -3.844 1.00 96.44 247 LYS A CA 1
ATOM 2051 C C . LYS A 1 247 ? -2.352 1.863 -5.137 1.00 96.44 247 LYS A C 1
ATOM 2053 O O . LYS A 1 247 ? -1.477 1.143 -5.598 1.00 96.44 247 LYS A O 1
ATOM 2058 N N . GLY A 1 248 ? -2.690 3.028 -5.676 1.00 94.69 248 GLY A N 1
ATOM 2059 C CA . GLY A 1 248 ? -1.900 3.663 -6.729 1.00 94.69 248 GLY A CA 1
ATOM 2060 C C . GLY A 1 248 ? -2.054 3.095 -8.142 1.00 94.69 248 GLY A C 1
ATOM 2061 O O . GLY A 1 248 ? -2.661 2.047 -8.389 1.00 94.69 248 GLY A O 1
ATOM 2062 N N . ASP A 1 249 ? -1.482 3.837 -9.087 1.00 96.88 249 ASP A N 1
ATOM 2063 C CA . ASP A 1 249 ? -1.632 3.624 -10.529 1.00 96.88 249 ASP A CA 1
ATOM 2064 C C . ASP A 1 249 ? -0.979 2.321 -11.003 1.00 96.88 249 ASP A C 1
ATOM 2066 O O . ASP A 1 249 ? -1.607 1.532 -11.710 1.00 96.88 249 ASP A O 1
ATOM 2070 N N . LEU A 1 250 ? 0.247 2.020 -10.562 1.00 97.75 250 LEU A N 1
ATOM 2071 C CA . LEU A 1 250 ? 0.954 0.819 -11.010 1.00 97.75 250 LEU A CA 1
ATOM 2072 C C . LEU A 1 250 ? 0.200 -0.465 -10.634 1.00 97.75 250 LEU A C 1
ATOM 2074 O O . LEU A 1 250 ? 0.124 -1.405 -11.430 1.00 97.75 250 LEU A O 1
ATOM 2078 N N . ASN A 1 251 ? -0.387 -0.512 -9.435 1.00 98.25 251 ASN A N 1
ATOM 2079 C CA . ASN A 1 251 ? -1.220 -1.639 -9.028 1.00 98.25 251 ASN A CA 1
ATOM 2080 C C . ASN A 1 251 ? -2.481 -1.749 -9.898 1.00 98.25 251 ASN A C 1
ATOM 2082 O O . ASN A 1 251 ? -2.832 -2.860 -10.304 1.00 98.25 251 ASN A O 1
ATOM 2086 N N . TYR A 1 252 ? -3.131 -0.628 -10.231 1.00 97.19 252 TYR A N 1
ATOM 2087 C CA . TYR A 1 252 ? -4.272 -0.617 -11.149 1.00 97.19 252 TYR A CA 1
ATOM 2088 C C . TYR A 1 252 ? -3.877 -1.119 -12.542 1.00 97.19 252 TYR A C 1
ATOM 2090 O O . TYR A 1 252 ? -4.490 -2.058 -13.053 1.00 97.19 252 TYR A O 1
ATOM 2098 N N . ARG A 1 253 ? -2.792 -0.589 -13.117 1.00 97.56 253 ARG A N 1
ATOM 2099 C CA . ARG A 1 253 ? -2.235 -1.034 -14.402 1.00 97.56 253 ARG A CA 1
ATOM 2100 C C . ARG A 1 253 ? -1.941 -2.530 -14.398 1.00 97.56 253 ARG A C 1
ATOM 2102 O O . ARG A 1 253 ? -2.309 -3.221 -15.342 1.00 97.56 253 ARG A O 1
ATOM 2109 N N . LYS A 1 254 ? -1.375 -3.083 -13.320 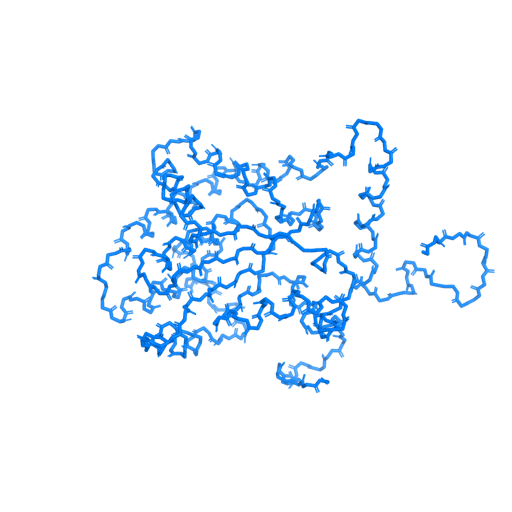1.00 97.44 254 LYS A N 1
ATOM 2110 C CA . LYS A 1 254 ? -1.157 -4.536 -13.193 1.00 97.44 254 LYS A CA 1
ATOM 2111 C C . LYS A 1 254 ? -2.447 -5.348 -13.041 1.00 97.44 254 LYS A C 1
ATOM 2113 O O . LYS A 1 254 ? -2.490 -6.468 -13.556 1.00 97.44 254 LYS A O 1
ATOM 2118 N N . LEU A 1 255 ? -3.484 -4.818 -12.384 1.00 96.62 255 LEU A N 1
ATOM 2119 C CA . LEU A 1 255 ? -4.811 -5.450 -12.305 1.00 96.62 255 LEU A CA 1
ATOM 2120 C C . LEU A 1 255 ? -5.464 -5.556 -13.687 1.00 96.62 255 LEU A C 1
ATOM 2122 O O . LEU A 1 255 ? -5.998 -6.610 -14.026 1.00 96.62 255 LEU A O 1
ATOM 2126 N N . VAL A 1 256 ? -5.374 -4.497 -14.496 1.00 95.56 256 VAL A N 1
ATOM 2127 C CA . VAL A 1 256 ? -5.951 -4.447 -15.854 1.00 95.56 256 VAL A CA 1
ATOM 2128 C C . VAL A 1 256 ? -4.961 -4.852 -16.952 1.00 95.56 256 VAL A C 1
ATOM 2130 O O . VAL A 1 256 ? -5.258 -4.748 -18.139 1.00 95.56 256 VAL A O 1
ATOM 2133 N N . ALA A 1 257 ? -3.783 -5.345 -16.574 1.00 95.06 257 ALA A N 1
ATOM 2134 C CA . ALA A 1 257 ? -2.707 -5.762 -17.469 1.00 95.06 257 ALA A CA 1
ATOM 2135 C C . ALA A 1 257 ? -2.198 -4.695 -18.463 1.00 95.06 257 ALA A C 1
ATOM 2137 O O . ALA A 1 257 ? -1.694 -5.066 -19.525 1.00 95.06 257 ALA A O 1
ATOM 2138 N N . ASP A 1 258 ? -2.324 -3.411 -18.112 1.00 95.31 258 ASP A N 1
ATOM 2139 C CA . ASP A 1 258 ? -1.816 -2.242 -18.849 1.00 95.31 258 ASP A CA 1
ATOM 2140 C C . ASP A 1 258 ? -2.186 -2.268 -20.344 1.00 95.31 258 ASP A C 1
ATOM 2142 O O . ASP A 1 258 ? -1.352 -2.065 -21.226 1.00 95.31 258 ASP A O 1
ATOM 2146 N N . ARG A 1 259 ? -3.441 -2.629 -20.642 1.00 93.38 259 ARG A N 1
ATOM 2147 C CA . ARG A 1 259 ? -3.960 -2.722 -22.014 1.00 93.38 259 ARG A CA 1
ATOM 2148 C C . ARG A 1 259 ? -4.781 -1.494 -22.382 1.00 93.38 259 ARG A C 1
ATOM 2150 O O . ARG A 1 259 ? -5.367 -0.841 -21.524 1.00 93.38 259 ARG A O 1
ATOM 2157 N N . ASP A 1 260 ? -4.896 -1.279 -23.686 1.00 94.38 260 ASP A N 1
ATOM 2158 C CA . ASP A 1 260 ? -5.792 -0.296 -24.291 1.00 94.38 260 ASP A CA 1
ATOM 2159 C C . ASP A 1 260 ? -7.248 -0.804 -24.268 1.00 94.38 260 ASP A C 1
ATOM 2161 O O . ASP A 1 260 ? -7.783 -1.311 -25.256 1.00 94.38 260 ASP A O 1
ATOM 2165 N N . TRP A 1 261 ? -7.856 -0.792 -23.080 1.00 94.06 261 TRP A N 1
ATOM 2166 C CA . TRP A 1 261 ? -9.256 -1.171 -22.890 1.00 94.06 261 TRP A CA 1
ATOM 2167 C C . TRP A 1 261 ? -10.191 -0.038 -23.315 1.00 94.06 261 TRP A C 1
ATOM 2169 O O . TRP A 1 261 ? -9.944 1.128 -23.017 1.00 94.06 261 TRP A O 1
ATOM 2179 N N . ALA A 1 262 ? -11.330 -0.384 -23.922 1.00 95.50 262 ALA A N 1
ATOM 2180 C CA . ALA A 1 262 ? -12.409 0.581 -24.111 1.00 95.50 262 ALA A CA 1
ATOM 2181 C C . ALA A 1 262 ? -12.921 1.076 -22.745 1.00 95.50 262 ALA A C 1
ATOM 2183 O O . ALA A 1 262 ? -13.051 0.277 -21.814 1.00 95.50 262 ALA A O 1
ATOM 2184 N N . TYR A 1 263 ? -13.237 2.369 -22.627 1.00 91.44 263 TYR A N 1
ATOM 2185 C CA . TYR A 1 263 ? -13.614 2.997 -21.351 1.00 91.44 263 TYR A CA 1
ATOM 2186 C C . TYR A 1 263 ? -14.872 2.407 -20.692 1.00 91.44 263 TYR A C 1
ATOM 2188 O O . TYR A 1 263 ? -15.052 2.543 -19.486 1.00 91.44 263 TYR A O 1
ATOM 2196 N N . ASP A 1 264 ? -15.742 1.759 -21.465 1.00 92.81 264 ASP A N 1
ATOM 2197 C CA . ASP A 1 264 ? -16.959 1.091 -20.998 1.00 92.81 264 ASP A CA 1
ATOM 2198 C C . ASP A 1 264 ? -16.747 -0.394 -20.648 1.00 92.81 264 ASP A C 1
ATOM 2200 O O . ASP A 1 264 ? -17.691 -1.075 -20.237 1.00 92.81 264 ASP A O 1
ATOM 2204 N N . THR A 1 265 ? -15.516 -0.904 -20.769 1.00 94.12 265 THR A N 1
ATOM 2205 C CA . THR A 1 265 ? -15.171 -2.278 -20.388 1.00 94.12 265 THR A CA 1
ATOM 2206 C C . THR A 1 265 ? -15.440 -2.480 -18.892 1.00 94.12 265 THR A C 1
ATOM 2208 O O . THR A 1 265 ? -14.823 -1.807 -18.061 1.00 94.12 265 THR A O 1
ATOM 2211 N N . PRO A 1 266 ? -16.309 -3.429 -18.491 1.00 92.19 266 PRO A N 1
ATOM 2212 C CA . PRO A 1 266 ? -16.564 -3.673 -17.078 1.00 92.19 266 PRO A CA 1
ATOM 2213 C C . PRO A 1 266 ? -15.306 -4.152 -16.345 1.00 92.19 266 PRO A C 1
ATOM 2215 O O . PRO A 1 266 ? -14.615 -5.058 -16.807 1.00 92.19 266 PRO A O 1
ATOM 2218 N N . PHE A 1 267 ? -15.069 -3.652 -15.132 1.00 90.94 267 PHE A N 1
ATOM 2219 C CA . PHE A 1 267 ? -13.890 -4.037 -14.342 1.00 90.94 267 PHE A CA 1
ATOM 2220 C C . PHE A 1 267 ? -13.806 -5.550 -14.050 1.00 90.94 267 PHE A C 1
ATOM 2222 O O . PHE A 1 267 ? -12.727 -6.116 -13.919 1.00 90.94 267 PHE A O 1
ATOM 2229 N N . LYS A 1 268 ? -14.954 -6.240 -13.979 1.00 86.69 268 LYS A N 1
ATOM 2230 C CA . LYS A 1 268 ? -15.037 -7.687 -13.702 1.00 86.69 268 LYS A CA 1
ATOM 2231 C C . LYS A 1 268 ? -14.772 -8.585 -14.916 1.00 86.69 268 LYS A C 1
ATOM 2233 O O . LYS A 1 268 ? -14.951 -9.798 -14.780 1.00 86.69 268 LYS A O 1
ATOM 2238 N N . VAL A 1 269 ? -14.424 -8.048 -16.088 1.00 75.00 269 VAL A N 1
ATOM 2239 C CA . VAL A 1 269 ? -14.177 -8.876 -17.279 1.00 75.00 269 VAL A CA 1
ATOM 2240 C C . VAL A 1 269 ? -13.064 -9.882 -16.974 1.00 75.00 269 VAL A C 1
ATOM 2242 O O . VAL A 1 269 ? -11.918 -9.524 -16.722 1.00 75.00 269 VAL A O 1
ATOM 2245 N N . ARG A 1 270 ? -13.437 -11.166 -16.947 1.00 54.97 270 ARG A N 1
ATOM 2246 C CA . ARG A 1 270 ? -12.527 -12.283 -16.686 1.00 54.97 270 ARG A CA 1
ATOM 2247 C C . ARG A 1 270 ? -11.873 -12.713 -17.996 1.00 54.97 270 ARG A C 1
ATOM 2249 O O . ARG A 1 270 ? -12.574 -12.881 -18.993 1.00 54.97 270 ARG A O 1
ATOM 2256 N N . ARG A 1 271 ? -10.561 -12.936 -17.965 1.00 49.84 271 ARG A N 1
ATOM 2257 C CA . ARG A 1 271 ? -9.904 -13.908 -18.843 1.00 49.84 271 ARG A CA 1
ATOM 2258 C C . ARG A 1 271 ? -9.742 -15.215 -18.081 1.00 49.84 271 ARG A C 1
ATOM 2260 O O . ARG A 1 271 ? -9.516 -15.136 -16.852 1.00 49.84 271 ARG A O 1
#

Foldseek 3Di:
DDPDDDDDPPDQDLVRDAVLQSQLVVQVVVLVVQCPDPPRVAPQPLVVVLVCLQPPPQLVVFLLVLLVLLVVLLDDDDLVSVLVVQLQLVQPLGHSVCSVVCVVVPPDDCSVVCCVVQQVPPPPDDAAAEEEEEWAFFHSNVSSVLSVLLSCCSNVSHQAYEYEFACGRHPSGTDDPVRVVVQLVVLCVVDDSSVVSSVSSVVCVVVRRYYYDYDNVSSDSAAPLCCCVPPVVVVVVVVSHSYYHYDDDSNVCSLVVVDPDDPPPDSPDDD

Secondary structure (DSSP, 8-state):
--------TT--BTTBS-HHHHHHHHHHHHHHHHTTSSSSTT--TTHHHHHHHHHSHHHHHHHHHHHHHHHHH-SS--HHHHHHHHHHHHH-SS-TTTHHHHGGG-S---HHHHIIIIITTTTSTTS--EEEEE--BTTHHHHHHHHHHHHHHHTTS-SEEEEEEBSS--TTTB-BHHHHHHHHHHHHHH-HHHHHHHHHHHHHHHTTSEEEEE-GGGGSS--GGGHHHH-HHHHHHHTT-SEEEE-HHHHHHHHTTT----TT--TT---

Organism: Nippostrongylus brasiliensis (NCBI:txid27835)

Sequence (271 aa):
MFFDCQMGEDELTWYKVDWLFAECYMYRRIVGATAKTKYLKTFDFFREQKIEGFNSQYAREQIRDGIRYMLAVAQKLTVQQEKETLEVLLKAEAPIEGARVLDSFILCNDLGLAIESFFLKMQDKGHRREFHIVLDNAGPELMGELIFAEYLLQTNLAEKVVLHGKEYPYFVSDVTKEDFEWTLNELNNLGDVFRTMYEKLSARVNTNQLVFRDHRFWTYPQPYCEMRNVAPDLYSELSMASLIMFKGDLNYRKLVADRDWAYDTPFKVRR

Radius of gyration: 20.03 Å; chains: 1; bounding box: 54×40×59 Å

pLDDT: mean 88.73, std 14.04, range [38.44, 98.81]

InterPro domains:
  IPR002791 Damage-control phosphatase ARMT1-like, metal-binding domain [PF01937] (101-266)
  IPR036075 Damage-control phosphatase ARMT1-like, metal-binding domain superfamily [SSF111321] (11-262)
  IPR039763 Damage-control phosphatase ARMT1 [PTHR12260] (100-268)